Protein AF-A0A101WME3-F1 (afdb_monomer)

Solvent-accessible surface area (backbone atoms only — not comparable to full-atom values): 14631 Å² total; per-residue (Å²): 88,79,48,76,41,72,88,28,40,93,81,44,90,56,50,42,59,57,50,45,65,69,47,56,86,52,55,88,77,61,60,80,90,51,43,26,30,40,38,36,37,34,24,41,68,58,78,73,42,72,60,58,80,70,58,87,64,99,72,63,96,59,97,63,97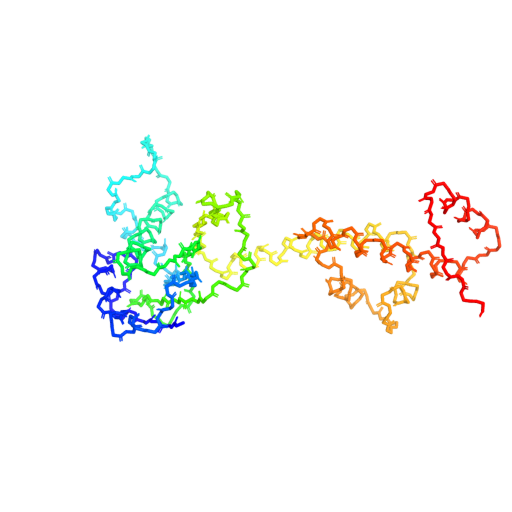,74,78,51,72,68,55,41,51,52,48,51,51,49,52,49,46,48,46,51,50,46,46,35,54,76,72,60,48,50,64,42,38,41,36,35,31,14,34,94,54,98,47,67,43,31,33,42,38,36,46,40,78,54,83,67,84,85,47,70,42,73,62,79,95,58,52,40,72,60,78,74,76,44,78,47,80,33,71,42,42,68,60,47,48,52,51,50,50,48,54,49,51,52,52,47,52,51,50,45,34,68,73,43,48,70,77,61,73,42,55,60,61,50,17,57,51,68,74,45,74,76,63,57,69,68,60,52,52,51,51,47,40,72,76,50,53,57,52,80,78,36,76,68,65,16,52,54,54,49,51,52,50,52,53,35,47,52,58,48,49,56,73,75,42,55,78,67,58,41,52,55,49,50,54,53,32,62,76,68,72,57,87,77,89,80,82,129

Structure (mmCIF, N/CA/C/O backbone):
data_AF-A0A101WME3-F1
#
_entry.id   AF-A0A101WME3-F1
#
loop_
_atom_site.group_PDB
_atom_site.id
_atom_site.type_symbol
_atom_site.label_atom_id
_atom_site.label_alt_id
_atom_site.label_comp_id
_atom_site.label_asym_id
_atom_site.label_entity_id
_atom_site.label_seq_id
_atom_site.pdbx_PDB_ins_code
_atom_site.Cartn_x
_atom_site.Cartn_y
_atom_site.Cartn_z
_atom_site.occupancy
_atom_site.B_iso_or_equiv
_atom_site.auth_seq_id
_atom_site.auth_comp_id
_atom_site.auth_asym_id
_atom_site.auth_atom_id
_atom_site.pdbx_PDB_model_num
ATOM 1 N N . MET A 1 1 ? -2.620 -11.772 10.448 1.00 93.38 1 MET A N 1
ATOM 2 C CA . MET A 1 1 ? -3.868 -12.134 11.152 1.00 93.38 1 MET A CA 1
ATOM 3 C C . MET A 1 1 ? -4.972 -11.214 10.687 1.00 93.38 1 MET A C 1
ATOM 5 O O . MET A 1 1 ? -4.674 -10.082 10.323 1.00 93.38 1 MET A O 1
ATOM 9 N N . GLU A 1 2 ? -6.203 -11.710 10.646 1.00 96.19 2 GLU A N 1
ATOM 10 C CA . GLU A 1 2 ? -7.365 -10.974 10.147 1.00 96.19 2 GLU A CA 1
ATOM 11 C C . GLU A 1 2 ? -8.499 -11.040 11.173 1.00 96.19 2 GLU A C 1
ATOM 13 O O . GLU A 1 2 ? -8.809 -12.115 11.682 1.00 96.19 2 GLU A O 1
ATOM 18 N N . TYR A 1 3 ? -9.111 -9.891 11.448 1.00 96.88 3 TYR A N 1
ATOM 19 C CA . TYR A 1 3 ? -10.210 -9.716 12.389 1.00 96.88 3 TYR A CA 1
ATOM 20 C C . TYR A 1 3 ? -11.345 -8.942 11.728 1.00 96.88 3 TYR A C 1
ATOM 22 O O . TYR A 1 3 ? -11.111 -7.988 10.984 1.00 96.88 3 TYR A O 1
ATOM 30 N N . ILE A 1 4 ? -12.579 -9.320 12.047 1.00 97.00 4 ILE A N 1
ATOM 31 C CA . ILE A 1 4 ? -13.788 -8.649 11.574 1.00 97.00 4 ILE A CA 1
ATOM 32 C C . ILE A 1 4 ? -14.566 -8.167 12.792 1.00 97.00 4 ILE A C 1
ATOM 34 O O . ILE A 1 4 ? -14.941 -8.972 13.641 1.00 97.00 4 ILE A O 1
ATOM 38 N N . LEU A 1 5 ? -14.817 -6.862 12.870 1.00 96.88 5 LEU A N 1
ATOM 39 C CA . LEU A 1 5 ? -15.693 -6.263 13.872 1.00 96.88 5 LEU A CA 1
ATOM 40 C C . LEU A 1 5 ? -17.093 -6.097 13.264 1.00 96.88 5 LEU A C 1
ATOM 42 O O . LEU A 1 5 ? -17.294 -5.162 12.484 1.00 96.88 5 LEU A O 1
ATOM 46 N N . PRO A 1 6 ? -18.059 -6.982 13.576 1.00 94.75 6 PRO A N 1
ATOM 47 C CA . PRO A 1 6 ? -19.428 -6.838 13.096 1.00 94.75 6 PRO A CA 1
ATOM 48 C C . PRO A 1 6 ? -20.154 -5.709 13.838 1.00 94.75 6 PRO A C 1
ATOM 50 O O . PRO A 1 6 ? -19.792 -5.361 14.968 1.00 94.75 6 PRO A O 1
ATOM 53 N N . ASN A 1 7 ? -21.214 -5.168 13.233 1.00 95.19 7 ASN A N 1
ATOM 54 C CA . ASN A 1 7 ? -22.037 -4.089 13.795 1.00 95.19 7 ASN A CA 1
ATOM 55 C C . ASN A 1 7 ? -21.187 -2.903 14.297 1.00 95.19 7 ASN A C 1
ATOM 57 O O . ASN A 1 7 ? -21.384 -2.398 15.407 1.00 95.19 7 ASN A O 1
ATOM 61 N N . THR A 1 8 ? -20.155 -2.547 13.535 1.00 96.94 8 THR A N 1
ATOM 62 C CA . THR A 1 8 ? -19.127 -1.573 13.905 1.00 96.94 8 THR A CA 1
ATOM 63 C C . THR A 1 8 ? -18.723 -0.794 12.663 1.00 96.94 8 THR A C 1
ATOM 65 O O . THR A 1 8 ? -18.373 -1.391 11.651 1.00 96.94 8 THR A O 1
ATOM 68 N N . ASP A 1 9 ? -18.740 0.533 12.739 1.00 96.62 9 ASP A N 1
ATOM 69 C CA . ASP A 1 9 ? -18.290 1.418 11.664 1.00 96.62 9 ASP A CA 1
ATOM 70 C C . ASP A 1 9 ? -17.272 2.449 12.187 1.00 96.62 9 ASP A C 1
ATOM 72 O O . ASP A 1 9 ? -16.897 2.450 13.362 1.00 96.62 9 ASP A O 1
ATOM 76 N N . ILE A 1 10 ? -16.790 3.343 11.317 1.00 96.38 10 ILE A N 1
ATOM 77 C CA . ILE A 1 10 ? -15.795 4.367 11.691 1.00 96.38 10 ILE A CA 1
ATOM 78 C C . ILE A 1 10 ? -16.330 5.430 12.660 1.00 96.38 10 ILE A C 1
ATOM 80 O O . ILE A 1 10 ? -15.558 6.258 13.139 1.00 96.38 10 ILE A O 1
ATOM 84 N N . PHE A 1 11 ? -17.630 5.456 12.934 1.00 97.00 11 PHE A N 1
ATOM 85 C CA . PHE A 1 11 ? -18.257 6.359 13.894 1.00 97.00 11 PHE A CA 1
ATOM 86 C C . PHE A 1 11 ? -18.557 5.660 15.222 1.00 97.00 11 PHE A C 1
ATOM 88 O O . PHE A 1 11 ? -19.151 6.268 16.109 1.00 97.00 11 PHE A O 1
ATOM 95 N N . ASP A 1 12 ? -18.144 4.405 15.385 1.00 96.19 12 ASP A N 1
ATOM 96 C CA . ASP A 1 12 ? -18.291 3.698 16.644 1.00 96.19 12 ASP A CA 1
ATOM 97 C C . ASP A 1 12 ? -17.288 4.227 17.683 1.00 96.19 12 ASP A C 1
ATOM 99 O O . ASP A 1 12 ? -16.063 4.106 17.556 1.00 96.19 12 ASP A O 1
ATOM 103 N N . GLU A 1 13 ? -17.812 4.829 18.749 1.00 94.19 13 GLU A N 1
ATOM 104 C CA . GLU A 1 13 ? -17.013 5.324 19.868 1.00 94.19 13 GLU A CA 1
ATOM 105 C C . GLU A 1 13 ? -16.405 4.193 20.711 1.00 94.19 13 GLU A C 1
ATOM 107 O O . GLU A 1 13 ? -15.455 4.433 21.455 1.00 94.19 13 GLU A O 1
ATOM 112 N N . GLN A 1 14 ? -16.887 2.959 20.583 1.00 96.00 14 GLN A N 1
ATOM 113 C CA . GLN A 1 14 ? -16.393 1.773 21.284 1.00 96.00 14 GLN A CA 1
ATOM 114 C C . GLN A 1 14 ? -15.510 0.878 20.405 1.00 96.00 14 GLN A C 1
ATOM 116 O O . GLN A 1 14 ? -15.099 -0.190 20.858 1.00 96.00 14 GLN A O 1
ATOM 121 N N . ILE A 1 15 ? -15.146 1.317 19.193 1.00 96.88 15 ILE A N 1
ATOM 122 C CA . ILE A 1 15 ? -14.354 0.520 18.241 1.00 96.88 15 ILE A CA 1
ATOM 123 C C . ILE A 1 15 ? -13.064 -0.060 18.852 1.00 96.88 15 ILE A C 1
ATOM 125 O O . ILE A 1 15 ? -12.727 -1.213 18.604 1.00 96.88 15 ILE A O 1
ATOM 129 N N . ALA A 1 16 ? -12.374 0.703 19.706 1.00 96.69 16 ALA A N 1
ATOM 130 C CA . ALA A 1 16 ? -11.156 0.254 20.381 1.00 96.69 16 ALA A CA 1
ATOM 131 C C . ALA A 1 16 ? -11.423 -0.855 21.411 1.00 96.69 16 ALA A C 1
ATOM 133 O O . ALA A 1 16 ? -10.647 -1.798 21.509 1.00 96.69 16 ALA A O 1
ATOM 134 N N . ILE A 1 17 ? -12.538 -0.773 22.144 1.00 97.25 17 ILE A N 1
ATOM 135 C CA . ILE A 1 17 ? -12.933 -1.793 23.127 1.00 97.25 17 ILE A CA 1
ATOM 136 C C . ILE A 1 17 ? -13.241 -3.099 22.395 1.00 97.25 17 ILE A C 1
ATOM 138 O O . ILE A 1 17 ? -12.673 -4.134 22.727 1.00 97.25 17 ILE A O 1
ATOM 142 N N . LYS A 1 18 ? -14.058 -3.027 21.337 1.00 97.69 18 LYS A N 1
ATOM 143 C CA . LYS A 1 18 ? -14.402 -4.184 20.500 1.00 97.69 18 LYS A CA 1
ATOM 144 C C . LYS A 1 18 ? -13.167 -4.815 19.857 1.00 97.69 18 LYS A C 1
ATOM 146 O O . LYS A 1 18 ? -13.046 -6.035 19.800 1.00 97.69 18 LYS A O 1
ATOM 151 N N . PHE A 1 19 ? -12.231 -3.986 19.392 1.00 97.75 19 PHE A N 1
ATOM 152 C CA . PHE A 1 19 ? -10.971 -4.479 18.850 1.00 97.75 19 PHE A CA 1
ATOM 153 C C . PHE A 1 19 ? -10.110 -5.172 19.913 1.00 97.75 19 PHE A C 1
ATOM 155 O O . PHE A 1 19 ? -9.574 -6.247 19.662 1.00 97.75 19 PHE A O 1
ATOM 162 N N . ASN A 1 20 ? -10.022 -4.608 21.116 1.00 96.81 20 ASN A N 1
ATOM 163 C CA . ASN A 1 20 ? -9.302 -5.239 22.215 1.00 96.81 20 ASN A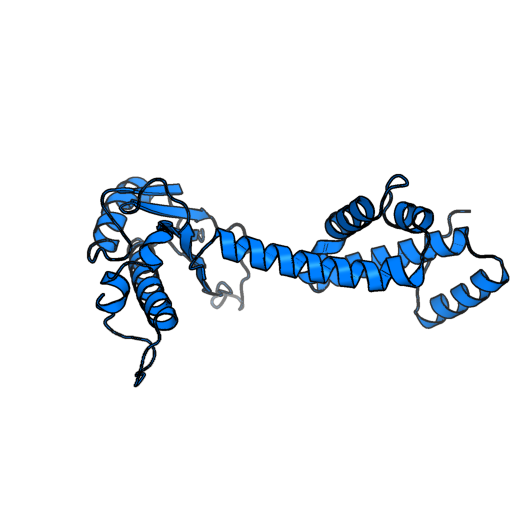 CA 1
ATOM 164 C C . ASN A 1 20 ? -9.912 -6.604 22.582 1.00 96.81 20 ASN A C 1
ATOM 166 O O . ASN A 1 20 ? -9.200 -7.585 22.768 1.00 96.81 20 ASN A O 1
ATOM 170 N N . GLU A 1 21 ? -11.240 -6.696 22.632 1.00 96.31 21 GLU A N 1
ATOM 171 C CA . GLU A 1 21 ? -11.946 -7.947 22.926 1.00 96.31 21 GLU A CA 1
ATOM 172 C C . GLU A 1 21 ? -11.657 -9.048 21.899 1.00 96.31 21 GLU A C 1
ATOM 174 O O . GLU A 1 21 ? -11.468 -10.199 22.294 1.00 96.31 21 GLU A O 1
ATOM 179 N N . ILE A 1 22 ? -11.587 -8.711 20.604 1.00 95.44 22 ILE A N 1
ATOM 180 C CA . ILE A 1 22 ? -11.380 -9.710 19.546 1.00 95.44 22 ILE A CA 1
ATOM 181 C C . ILE A 1 22 ? -9.920 -10.151 19.398 1.00 95.44 22 ILE A C 1
ATOM 183 O O . ILE A 1 22 ? -9.681 -11.285 18.996 1.00 95.44 22 ILE A O 1
ATOM 187 N N . ILE A 1 23 ? -8.948 -9.288 19.717 1.00 94.94 23 ILE A N 1
ATOM 188 C CA . ILE A 1 23 ? -7.520 -9.631 19.606 1.00 94.94 23 ILE A CA 1
ATOM 189 C C . ILE A 1 23 ? -7.005 -10.397 20.832 1.00 94.94 23 ILE A C 1
ATOM 191 O O . ILE A 1 23 ? -6.092 -11.209 20.705 1.00 94.94 23 ILE A O 1
ATOM 195 N N . ASN A 1 24 ? -7.612 -10.187 22.008 1.00 93.56 24 ASN A N 1
ATOM 196 C CA . ASN A 1 24 ? -7.189 -10.789 23.278 1.00 93.56 24 ASN A CA 1
ATOM 197 C C . ASN A 1 24 ? -6.936 -12.311 23.227 1.00 93.56 24 ASN A C 1
ATOM 199 O O . ASN A 1 24 ? -5.920 -12.750 23.771 1.00 93.56 24 ASN A O 1
ATOM 203 N N . PRO A 1 25 ? -7.794 -13.135 22.594 1.00 93.88 25 PRO A N 1
ATOM 204 C CA . PRO A 1 25 ? -7.570 -14.580 22.514 1.00 93.88 25 PRO A CA 1
ATOM 205 C C . PRO A 1 25 ? -6.294 -14.979 21.761 1.00 93.88 25 PRO A C 1
ATOM 207 O O . PRO A 1 25 ? -5.738 -16.040 22.032 1.00 93.88 25 PRO A O 1
ATOM 210 N N . ASP A 1 26 ? -5.818 -14.132 20.848 1.00 93.25 26 ASP A N 1
ATOM 211 C CA . ASP A 1 26 ? -4.667 -14.413 19.990 1.00 93.25 26 ASP A CA 1
ATOM 212 C C . ASP A 1 26 ? -3.373 -13.780 20.511 1.00 93.25 26 ASP A C 1
ATOM 214 O O . ASP A 1 26 ? -2.342 -13.843 19.845 1.00 93.25 26 ASP A O 1
ATOM 218 N N . MET A 1 27 ? -3.378 -13.168 21.695 1.00 89.88 27 MET A N 1
ATOM 219 C CA . MET A 1 27 ? -2.234 -12.397 22.192 1.00 89.88 27 MET A CA 1
ATOM 220 C C . MET A 1 27 ? -0.930 -13.198 22.276 1.00 89.88 27 MET A C 1
ATOM 222 O O . MET A 1 27 ? 0.137 -12.671 21.960 1.00 89.88 27 MET A O 1
ATOM 226 N N . ASP A 1 28 ? -1.014 -14.483 22.615 1.00 91.06 28 ASP A N 1
AT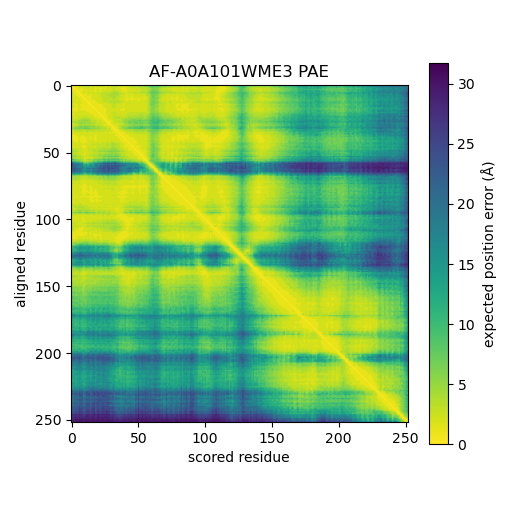OM 227 C CA . ASP A 1 28 ? 0.149 -15.373 22.714 1.00 91.06 28 ASP A CA 1
ATOM 228 C C . ASP A 1 28 ? 0.760 -15.739 21.350 1.00 91.06 28 ASP A C 1
ATOM 230 O O . ASP A 1 28 ? 1.857 -16.293 21.283 1.00 91.06 28 ASP A O 1
ATOM 234 N N . SER A 1 29 ? 0.068 -15.434 20.249 1.00 91.69 29 SER A N 1
ATOM 235 C CA . SER A 1 29 ? 0.556 -15.686 18.890 1.00 91.69 29 SER A CA 1
ATOM 236 C C . SER A 1 29 ? 1.502 -14.599 18.365 1.00 91.69 29 SER A C 1
ATOM 238 O O . SER A 1 29 ? 2.198 -14.818 17.368 1.00 91.69 29 SER A O 1
ATOM 240 N N . TYR A 1 30 ? 1.540 -13.437 19.025 1.00 92.00 30 TYR A N 1
ATOM 241 C CA . TYR A 1 30 ? 2.393 -12.320 18.639 1.00 92.00 30 TYR A CA 1
ATOM 242 C C . TYR A 1 30 ? 3.780 -12.448 19.273 1.00 92.00 30 TYR A C 1
ATOM 244 O O . TYR A 1 30 ? 3.941 -12.588 20.486 1.00 92.00 30 TYR A O 1
ATOM 252 N N . ASP A 1 31 ? 4.808 -12.357 18.437 1.00 89.25 31 ASP A N 1
ATOM 253 C CA . ASP A 1 31 ? 6.201 -12.378 18.854 1.00 89.25 31 ASP A CA 1
ATOM 254 C C . ASP A 1 31 ? 6.651 -10.957 19.213 1.00 89.25 31 ASP A C 1
ATOM 256 O O . ASP A 1 31 ? 6.609 -10.037 18.394 1.00 89.25 31 ASP A O 1
ATOM 260 N N . LYS A 1 32 ? 7.130 -10.787 20.446 1.00 85.69 32 LYS A N 1
ATOM 261 C CA . LYS A 1 32 ? 7.576 -9.496 20.987 1.00 85.69 32 LYS A CA 1
ATOM 262 C C . LYS A 1 32 ? 8.842 -8.960 20.317 1.00 85.69 32 LYS A C 1
ATOM 264 O O . LYS A 1 32 ? 9.161 -7.781 20.470 1.00 85.69 32 LYS A O 1
ATOM 269 N N . GLU A 1 33 ? 9.597 -9.800 19.612 1.00 84.75 33 GLU A N 1
ATOM 270 C CA . GLU A 1 33 ? 10.793 -9.369 18.883 1.00 84.75 33 GLU A CA 1
ATOM 271 C C . GLU A 1 33 ? 10.462 -8.815 17.490 1.00 84.75 33 GLU A C 1
ATOM 273 O O . GLU A 1 33 ? 11.260 -8.052 16.917 1.00 84.75 33 GLU A O 1
ATOM 278 N N . LYS A 1 34 ? 9.270 -9.146 16.979 1.00 88.69 34 LYS A N 1
ATOM 279 C CA . LYS A 1 34 ? 8.773 -8.762 15.659 1.00 88.69 34 LYS A CA 1
ATOM 280 C C . LYS A 1 34 ? 8.058 -7.415 15.681 1.00 88.69 34 LYS A C 1
ATOM 282 O O . LYS A 1 34 ? 7.679 -6.890 16.723 1.00 88.69 34 LYS A O 1
ATOM 287 N N . ILE A 1 35 ? 7.931 -6.839 14.491 1.00 90.25 35 ILE A N 1
ATOM 288 C CA . ILE A 1 35 ? 7.211 -5.591 14.242 1.00 90.25 35 ILE A CA 1
ATOM 289 C C . ILE A 1 35 ? 6.062 -5.923 13.306 1.00 90.25 35 ILE A C 1
ATOM 291 O O . ILE A 1 35 ? 6.208 -6.772 12.428 1.00 90.25 35 ILE A O 1
ATOM 295 N N . TYR A 1 36 ? 4.935 -5.252 13.497 1.00 93.25 36 TYR A N 1
ATOM 296 C CA . TYR A 1 36 ? 3.716 -5.511 12.755 1.00 93.25 36 TYR A CA 1
ATOM 297 C C . TYR A 1 36 ? 3.210 -4.274 12.005 1.00 93.25 36 TYR A C 1
ATOM 299 O O . TYR A 1 36 ? 3.423 -3.122 12.393 1.00 93.25 36 TYR A O 1
ATOM 307 N N . GLU A 1 37 ? 2.484 -4.518 10.928 1.00 95.12 37 GLU A N 1
ATOM 308 C CA . GLU A 1 37 ? 1.734 -3.530 10.169 1.00 95.12 37 GLU A CA 1
ATOM 309 C C . GLU A 1 37 ? 0.247 -3.691 10.471 1.00 95.12 37 GLU A C 1
ATOM 311 O O . GLU A 1 37 ? -0.305 -4.781 10.323 1.00 95.12 37 GLU A O 1
ATOM 316 N N . LEU A 1 38 ? -0.396 -2.598 10.881 1.00 97.44 38 LEU A N 1
ATOM 317 C CA . LEU A 1 38 ? -1.834 -2.528 11.112 1.00 97.44 38 LEU A CA 1
ATOM 318 C C . LEU A 1 38 ? -2.516 -1.936 9.880 1.00 97.44 38 LEU A C 1
ATOM 320 O O . LEU A 1 38 ? -2.229 -0.800 9.501 1.00 97.44 38 LEU A O 1
ATOM 324 N N . THR A 1 39 ? -3.470 -2.658 9.305 1.00 98.00 39 THR A N 1
ATOM 325 C CA . THR A 1 39 ? -4.360 -2.147 8.259 1.00 98.00 39 THR A CA 1
ATOM 326 C C . THR A 1 39 ? -5.805 -2.254 8.717 1.00 98.00 39 THR A C 1
ATOM 328 O O . THR A 1 39 ? -6.287 -3.330 9.046 1.00 98.00 39 THR A O 1
ATOM 331 N N . VAL A 1 40 ? -6.507 -1.129 8.722 1.00 98.38 40 VAL A N 1
ATOM 332 C CA . VAL A 1 40 ? -7.918 -1.017 9.086 1.00 98.38 40 VAL A CA 1
ATOM 333 C C . VAL A 1 40 ? -8.692 -0.651 7.829 1.00 98.38 40 VAL A C 1
ATOM 335 O O . VAL A 1 40 ? -8.421 0.379 7.216 1.00 98.38 40 VAL A O 1
ATOM 338 N N . SER A 1 41 ? -9.656 -1.473 7.439 1.00 98.38 41 SER A N 1
ATOM 339 C CA . SER A 1 41 ? -10.518 -1.222 6.288 1.00 98.38 41 SER A CA 1
ATOM 340 C C . SER A 1 41 ? -11.951 -0.972 6.742 1.00 98.38 41 SER A C 1
ATOM 342 O O . SER A 1 41 ? -12.471 -1.687 7.597 1.00 98.38 41 SER A O 1
ATOM 344 N N . PHE A 1 42 ? -12.583 0.039 6.155 1.00 98.31 42 PHE A N 1
ATOM 345 C CA . PHE A 1 42 ? -13.980 0.397 6.390 1.00 98.31 42 PHE A CA 1
ATOM 346 C C . PHE A 1 42 ? -14.721 0.548 5.066 1.00 98.31 42 PHE A C 1
ATOM 348 O O . PHE A 1 42 ? -14.096 0.750 4.027 1.00 98.31 42 PHE A O 1
ATOM 355 N N . HIS A 1 43 ? -16.050 0.499 5.087 1.00 97.94 43 HIS A N 1
ATOM 356 C CA . HIS A 1 43 ? -16.825 0.657 3.862 1.00 97.94 43 HIS A CA 1
ATOM 357 C C . HIS A 1 43 ? -16.754 2.093 3.312 1.00 97.94 43 HIS A C 1
ATOM 359 O O . HIS A 1 43 ? -17.142 3.055 3.978 1.00 97.94 43 HIS A O 1
ATOM 365 N N . VAL A 1 44 ? -16.323 2.258 2.059 1.00 96.94 44 VAL A N 1
ATOM 366 C CA . VAL A 1 44 ? -16.056 3.570 1.435 1.00 96.94 44 VAL A CA 1
ATOM 367 C C . VAL A 1 44 ? -17.257 4.533 1.429 1.00 96.94 44 VAL A C 1
ATOM 369 O O . VAL A 1 44 ? -17.084 5.751 1.490 1.00 96.94 44 VAL A O 1
ATOM 372 N N . ASN A 1 45 ? -18.489 4.016 1.400 1.00 96.56 45 ASN A N 1
ATOM 373 C CA . ASN A 1 45 ? -19.703 4.843 1.463 1.00 96.56 45 ASN A CA 1
ATOM 374 C C . ASN A 1 45 ? -19.815 5.683 2.741 1.00 96.56 45 ASN A C 1
ATOM 376 O O . ASN A 1 45 ? -20.413 6.758 2.689 1.00 96.56 45 ASN A O 1
ATOM 380 N N . LEU A 1 46 ? -19.192 5.264 3.848 1.00 96.44 46 LEU A N 1
ATOM 381 C CA . LEU A 1 46 ? -19.212 6.008 5.112 1.00 96.44 46 LEU A CA 1
ATOM 382 C C . LEU A 1 46 ? -18.583 7.405 4.977 1.00 96.44 46 LEU A C 1
ATOM 384 O O . LEU A 1 46 ? -18.905 8.311 5.742 1.00 96.44 46 LEU A O 1
ATOM 388 N N . LEU A 1 47 ? -17.761 7.639 3.946 1.00 95.56 47 LEU A N 1
ATOM 389 C CA . LEU A 1 47 ? -17.253 8.973 3.611 1.00 95.56 47 LEU A CA 1
ATOM 390 C C . LEU A 1 47 ? -18.349 9.973 3.221 1.00 95.56 47 LEU A C 1
ATOM 392 O O . LEU A 1 47 ? -18.128 11.185 3.277 1.00 95.56 47 LEU A O 1
ATOM 396 N N . LYS A 1 48 ? -19.522 9.491 2.797 1.00 94.00 48 LYS A N 1
ATOM 397 C CA . LYS A 1 48 ? -20.693 10.299 2.420 1.00 94.00 48 LYS A CA 1
ATOM 398 C C . LYS A 1 48 ? -21.704 10.438 3.558 1.00 94.00 48 LYS A C 1
ATOM 400 O O . LYS A 1 48 ? -22.635 11.228 3.430 1.00 94.00 48 LYS A O 1
ATOM 405 N N . ASP A 1 49 ? -21.506 9.724 4.663 1.00 95.75 49 ASP A N 1
ATOM 406 C CA . ASP A 1 49 ? -22.391 9.770 5.823 1.00 95.75 49 ASP A CA 1
ATOM 407 C C . ASP A 1 49 ? -22.423 11.190 6.428 1.00 95.75 49 ASP A C 1
ATOM 409 O O . ASP A 1 49 ? -21.431 11.933 6.404 1.00 95.75 49 ASP A O 1
ATOM 413 N N . LEU A 1 50 ? -23.587 11.588 6.943 1.00 93.38 50 LEU A N 1
ATOM 414 C CA . LEU A 1 50 ? -23.793 12.867 7.625 1.00 93.38 50 LEU A CA 1
ATOM 415 C C . LEU A 1 50 ? -23.076 12.907 8.979 1.00 93.38 50 LEU A C 1
ATOM 417 O O . LEU A 1 50 ? -22.608 13.972 9.385 1.00 93.38 50 LEU A O 1
ATOM 421 N N . ARG A 1 51 ? -22.927 11.751 9.640 1.00 94.50 51 ARG A N 1
ATOM 422 C CA . ARG A 1 51 ? -22.201 11.600 10.909 1.00 94.50 51 ARG A CA 1
ATOM 423 C C . ARG A 1 51 ? -20.754 12.063 10.801 1.00 94.50 51 ARG A C 1
ATOM 425 O O . ARG A 1 51 ? -20.210 12.534 11.792 1.00 94.50 51 ARG A O 1
ATOM 432 N N . MET A 1 52 ? -20.160 12.034 9.605 1.00 93.81 52 MET A N 1
ATOM 433 C CA . MET A 1 52 ? -18.818 12.564 9.350 1.00 93.81 52 MET A CA 1
ATOM 434 C C . MET A 1 52 ? -18.665 14.019 9.802 1.00 93.81 52 MET A C 1
ATOM 436 O O . MET A 1 52 ? -17.653 14.375 10.399 1.00 93.81 52 MET A O 1
ATOM 440 N N . GLU A 1 53 ? -19.683 14.851 9.585 1.00 88.38 53 GLU A N 1
ATOM 441 C CA . GLU A 1 53 ? -19.636 16.272 9.945 1.00 88.38 53 GLU A CA 1
ATOM 442 C C . GLU A 1 53 ? -19.752 16.486 11.458 1.00 88.38 53 GLU A C 1
ATOM 444 O O . GLU A 1 53 ? -19.140 17.397 12.020 1.00 88.38 53 GLU A O 1
ATOM 449 N N . THR A 1 54 ? -20.510 15.624 12.136 1.00 89.62 54 THR A N 1
ATOM 450 C CA . THR A 1 54 ? -20.862 15.784 13.551 1.00 89.62 54 THR A CA 1
ATOM 451 C C . THR A 1 54 ? -20.009 14.949 14.499 1.00 89.62 54 THR A C 1
ATOM 453 O O . THR A 1 54 ? -20.036 15.206 15.699 1.00 89.62 54 THR A O 1
ATOM 456 N N . PHE A 1 55 ? -19.254 13.966 13.998 1.00 91.69 55 PHE A N 1
ATOM 457 C CA . PHE A 1 55 ? -18.497 13.041 14.837 1.00 91.69 55 PHE A CA 1
ATOM 458 C C . PHE A 1 55 ? -17.469 13.792 15.705 1.00 91.69 55 PHE A C 1
ATOM 460 O O . PHE A 1 55 ? -16.701 14.616 15.176 1.00 91.69 55 PHE A O 1
ATOM 467 N N . PRO A 1 56 ? -17.441 13.551 17.028 1.00 86.25 56 PRO A N 1
ATOM 468 C CA . PRO A 1 56 ? -16.562 14.273 17.935 1.00 86.25 56 PRO A CA 1
ATOM 469 C C . PRO A 1 56 ? -15.106 13.827 17.758 1.00 86.25 56 PRO A C 1
ATOM 471 O O . PRO A 1 56 ? -14.770 12.657 17.904 1.00 86.25 56 PRO A O 1
ATOM 474 N N . VAL A 1 57 ? -14.216 14.784 17.479 1.00 85.81 57 VAL A N 1
ATOM 475 C CA . VAL A 1 57 ? -12.760 14.566 17.465 1.00 85.81 57 VAL A CA 1
ATOM 476 C C . VAL A 1 57 ? -12.158 15.445 18.572 1.00 85.81 57 VAL A C 1
ATOM 478 O O . VAL A 1 57 ? -12.223 16.668 18.438 1.00 85.81 57 VAL A O 1
ATOM 481 N N . PRO A 1 58 ? -11.623 14.866 19.669 1.00 77.56 58 PRO A N 1
ATOM 482 C CA . PRO A 1 58 ? -11.227 15.606 20.877 1.00 77.56 58 PRO A CA 1
ATOM 483 C C . PRO A 1 58 ? -10.148 16.671 20.653 1.00 77.56 58 PRO A C 1
ATOM 485 O O . PRO A 1 58 ? -10.151 17.707 21.311 1.00 77.56 58 PRO A O 1
ATOM 488 N N . GLU A 1 59 ? -9.243 16.438 19.704 1.00 68.06 59 GLU A N 1
ATOM 489 C CA . GLU A 1 59 ? -8.157 17.355 19.361 1.00 68.06 59 GLU A CA 1
ATOM 490 C C . GLU A 1 59 ? -7.955 17.359 17.841 1.00 68.06 59 GLU A C 1
ATOM 492 O O . GLU A 1 59 ? -7.144 16.583 17.325 1.00 68.06 59 GLU A O 1
ATOM 497 N N . PRO A 1 60 ? -8.679 18.194 17.072 1.00 61.09 60 PRO A N 1
ATOM 498 C CA . PRO A 1 60 ? -8.299 18.402 15.686 1.00 61.09 60 PRO A CA 1
ATOM 499 C C . PRO A 1 60 ? -6.876 18.992 15.676 1.00 61.09 60 PRO A C 1
ATOM 501 O O . PRO A 1 60 ? -6.603 19.935 16.428 1.00 61.09 60 PRO A O 1
ATOM 504 N N . PRO A 1 61 ? -5.955 18.478 14.839 1.00 57.78 61 PRO A N 1
ATOM 505 C CA . PRO A 1 61 ? -4.529 18.820 14.892 1.00 57.78 61 PRO A CA 1
ATOM 506 C C . PRO A 1 61 ? -4.237 20.314 14.668 1.00 57.78 61 PRO A C 1
ATOM 508 O O . PRO A 1 61 ? -3.130 20.781 14.930 1.00 57.78 61 PRO A O 1
ATOM 511 N N . TYR A 1 62 ? -5.226 21.087 14.211 1.00 57.62 62 TYR A N 1
ATOM 512 C CA . TYR A 1 62 ? -5.123 22.524 14.004 1.00 57.62 62 TYR A CA 1
ATOM 513 C C . TYR A 1 62 ? -6.417 23.227 14.433 1.00 57.62 62 TYR A C 1
ATOM 515 O O . TYR A 1 62 ? -7.507 22.859 14.000 1.00 57.62 62 TYR A O 1
ATOM 523 N N . LYS A 1 63 ? -6.304 24.311 15.217 1.00 57.91 63 LYS A N 1
ATOM 524 C CA . LYS A 1 63 ? -7.416 25.247 15.468 1.00 57.91 63 LYS A CA 1
ATOM 525 C C . LYS A 1 63 ? -7.760 25.985 14.167 1.00 57.91 63 LYS A C 1
ATOM 527 O O . LYS A 1 63 ? -7.229 27.062 13.901 1.00 57.91 63 LYS A O 1
ATOM 532 N N . ARG A 1 64 ? -8.608 25.396 13.323 1.00 65.62 64 ARG A N 1
ATOM 533 C CA . ARG A 1 64 ? -9.029 25.979 12.038 1.00 65.62 64 ARG A CA 1
ATOM 534 C C . ARG A 1 64 ? -10.350 26.730 12.201 1.00 65.62 64 ARG A C 1
ATOM 536 O O . ARG A 1 64 ? -11.276 26.244 12.837 1.00 65.62 64 ARG A O 1
ATOM 543 N N . LYS A 1 65 ? -10.438 27.931 11.613 1.00 63.25 65 LYS A N 1
ATOM 544 C CA . LYS A 1 65 ? -11.650 28.778 11.640 1.00 63.25 65 LYS A CA 1
ATOM 545 C C . LYS A 1 65 ? -12.800 28.211 10.793 1.00 63.25 65 LYS A C 1
ATOM 547 O O . LYS A 1 65 ? -13.949 28.567 11.028 1.00 63.25 65 LYS A O 1
ATOM 552 N N . LYS A 1 66 ? -12.489 27.370 9.802 1.00 72.88 66 LYS A N 1
ATOM 553 C CA . LYS A 1 66 ? -13.435 26.656 8.938 1.00 72.88 66 LYS A CA 1
ATOM 554 C C . LYS A 1 66 ? -12.749 25.368 8.482 1.00 72.88 66 LYS A C 1
ATOM 556 O O . LYS A 1 66 ? -11.656 25.459 7.934 1.00 72.88 66 LYS A O 1
ATOM 561 N N . VAL A 1 67 ? -13.344 24.216 8.772 1.00 75.94 67 VAL A N 1
ATOM 562 C CA . VAL A 1 67 ? -12.815 22.894 8.401 1.00 75.94 67 VAL A CA 1
ATOM 563 C C . VAL A 1 67 ? -13.554 22.442 7.143 1.00 75.94 67 VAL A C 1
ATOM 565 O O . VAL A 1 67 ? -14.781 22.545 7.102 1.00 75.94 67 VAL A O 1
ATOM 568 N N . SER A 1 68 ? -12.834 22.033 6.096 1.00 87.06 68 SER A N 1
ATOM 569 C CA . SER A 1 68 ? -13.466 21.442 4.906 1.00 87.06 68 SER A CA 1
ATOM 570 C C . SER A 1 68 ? -13.937 20.013 5.198 1.00 87.06 68 SER A C 1
ATOM 572 O O . SER A 1 68 ? -13.473 19.381 6.148 1.00 87.06 68 SER A O 1
ATOM 574 N N . ARG A 1 69 ? -14.839 19.467 4.375 1.00 88.25 69 ARG A N 1
ATOM 575 C CA . ARG A 1 69 ? -15.292 18.077 4.536 1.00 88.25 69 ARG A CA 1
ATOM 576 C C . ARG A 1 69 ? -14.127 17.090 4.419 1.00 88.25 69 ARG A C 1
ATOM 578 O O . ARG A 1 69 ? -14.045 16.151 5.200 1.00 88.25 69 ARG A O 1
ATOM 585 N N . GLU A 1 70 ? -13.206 17.320 3.488 1.00 88.69 70 GLU A N 1
ATOM 586 C CA . GLU A 1 70 ? -12.008 16.490 3.305 1.00 88.69 70 GLU A CA 1
ATOM 587 C C . GLU A 1 70 ? -11.116 16.514 4.551 1.00 88.69 70 GLU A C 1
ATOM 589 O O . GLU A 1 70 ? -10.624 15.484 5.007 1.00 88.69 70 GLU A O 1
ATOM 594 N N . GLU A 1 71 ? -10.942 17.689 5.158 1.00 87.88 71 GLU A N 1
ATOM 595 C CA . GLU A 1 71 ? -10.200 17.812 6.410 1.00 87.88 71 GLU A CA 1
ATOM 596 C C . GLU A 1 71 ? -10.897 17.057 7.548 1.00 87.88 71 GLU A C 1
ATOM 598 O O . GLU A 1 71 ? -10.230 16.361 8.313 1.00 87.88 71 GLU A O 1
ATOM 603 N N . LYS A 1 72 ? -12.231 17.134 7.616 1.00 89.69 72 LYS A N 1
ATOM 604 C CA . LYS A 1 72 ? -13.032 16.422 8.612 1.00 89.69 72 LYS A CA 1
ATOM 605 C C . LYS A 1 72 ? -12.925 14.905 8.456 1.00 89.69 72 LYS A C 1
ATOM 607 O O . LYS A 1 72 ? -12.701 14.222 9.452 1.00 89.69 72 LYS A O 1
ATOM 612 N N . ILE A 1 73 ? -13.001 14.394 7.224 1.00 93.69 73 ILE A N 1
ATOM 613 C CA . ILE A 1 73 ? -12.746 12.982 6.902 1.00 93.69 73 ILE A CA 1
ATOM 614 C C . ILE A 1 73 ? -11.369 12.574 7.423 1.00 93.69 73 ILE A C 1
ATOM 616 O O . ILE A 1 73 ? -11.247 11.612 8.180 1.00 93.69 73 ILE A O 1
ATOM 620 N N . GLY A 1 74 ? -10.334 13.341 7.074 1.00 92.62 74 GLY A N 1
ATOM 621 C CA . GLY A 1 74 ? -8.977 13.075 7.533 1.00 92.62 74 GLY A CA 1
ATOM 622 C C . GLY A 1 74 ? -8.858 13.049 9.060 1.00 92.62 74 GLY A C 1
ATOM 623 O O . GLY A 1 74 ? -8.151 12.201 9.595 1.00 92.62 74 GLY A O 1
ATOM 624 N N . ASP A 1 75 ? -9.542 13.944 9.769 1.00 91.88 75 ASP A N 1
ATOM 625 C CA . ASP A 1 75 ? -9.499 14.017 11.233 1.00 91.88 75 ASP A CA 1
ATOM 626 C C . ASP A 1 75 ? -10.216 12.838 11.905 1.00 91.88 75 ASP A C 1
ATOM 628 O O . ASP A 1 75 ? -9.658 12.246 12.830 1.00 91.88 75 ASP A O 1
ATOM 632 N N . VAL A 1 76 ? -11.397 12.443 11.414 1.00 94.44 76 VAL A N 1
ATOM 633 C CA . VAL A 1 76 ? -12.128 11.263 11.917 1.00 94.44 76 VAL A CA 1
ATOM 634 C C . VAL A 1 76 ? -11.303 9.995 11.701 1.00 94.44 76 VAL A C 1
ATOM 636 O O . VAL A 1 76 ? -11.085 9.228 12.638 1.00 94.44 76 VAL A O 1
ATOM 639 N N . LEU A 1 77 ? -10.775 9.802 10.489 1.00 96.50 77 LEU A N 1
ATOM 640 C CA . LEU A 1 77 ? -9.982 8.621 10.157 1.00 96.50 77 LEU A CA 1
ATOM 641 C C . LEU A 1 77 ? -8.665 8.569 10.948 1.00 96.50 77 LEU A C 1
ATOM 643 O O . LEU A 1 77 ? -8.304 7.506 11.450 1.00 96.50 77 LEU A O 1
ATOM 647 N N . ARG A 1 78 ? -7.969 9.705 11.132 1.00 94.69 78 ARG A N 1
ATOM 648 C CA . ARG A 1 78 ? -6.782 9.780 12.012 1.00 94.69 78 ARG A CA 1
ATOM 649 C C . ARG A 1 78 ? -7.114 9.394 13.437 1.00 94.69 78 ARG A C 1
ATOM 651 O O . ARG A 1 78 ? -6.353 8.654 14.054 1.00 94.69 78 ARG A O 1
ATOM 658 N N . PHE A 1 79 ? -8.210 9.931 13.960 1.00 94.81 79 PHE A N 1
ATOM 659 C CA . PHE A 1 79 ? -8.617 9.682 15.331 1.00 94.81 79 PHE A CA 1
ATOM 660 C C . PHE A 1 79 ? -8.911 8.199 15.557 1.00 94.81 79 PHE A C 1
ATOM 662 O O . PHE A 1 79 ? -8.363 7.612 16.488 1.00 94.81 79 PHE A O 1
ATOM 669 N N . GLN A 1 80 ? -9.682 7.568 14.671 1.00 96.44 80 GLN A N 1
ATOM 670 C CA . GLN A 1 80 ? -9.986 6.144 14.803 1.00 96.44 80 GLN A CA 1
ATOM 671 C C . GLN A 1 80 ? -8.759 5.256 14.598 1.00 96.44 80 GLN A C 1
ATOM 673 O O . GLN A 1 80 ? -8.541 4.328 15.376 1.00 96.44 80 GLN A O 1
ATOM 678 N N . LEU A 1 81 ? -7.901 5.573 13.621 1.00 97.00 81 LEU A N 1
ATOM 679 C CA . LEU A 1 81 ? -6.649 4.842 13.423 1.00 97.00 81 LEU A CA 1
ATOM 680 C C . LEU A 1 81 ? -5.736 4.937 14.650 1.00 97.00 81 LEU A C 1
ATOM 682 O O . LEU A 1 81 ? -5.114 3.946 15.027 1.00 97.00 81 LEU A O 1
ATOM 686 N N . LYS A 1 82 ? -5.665 6.113 15.287 1.00 95.12 82 LYS A N 1
ATOM 687 C CA . LYS A 1 82 ? -4.907 6.301 16.527 1.00 95.12 82 LYS A CA 1
ATOM 688 C C . LYS A 1 82 ? -5.442 5.386 17.627 1.00 95.12 82 LYS A C 1
ATOM 690 O O . LYS A 1 82 ? -4.655 4.640 18.191 1.00 95.12 82 LYS A O 1
ATOM 695 N N . ARG A 1 83 ? -6.756 5.385 17.869 1.00 95.56 83 ARG A N 1
ATOM 696 C CA . ARG A 1 83 ? -7.385 4.555 18.910 1.00 95.56 83 ARG A CA 1
ATOM 697 C C . ARG A 1 83 ? -7.175 3.061 18.690 1.00 95.56 83 ARG A C 1
ATOM 699 O O . ARG A 1 83 ? -6.829 2.346 19.618 1.00 95.56 83 ARG A O 1
ATOM 706 N N . LEU A 1 84 ? -7.349 2.588 17.458 1.00 97.31 84 LEU A N 1
ATOM 707 C CA . LEU A 1 84 ? -7.071 1.192 17.105 1.00 97.31 84 LEU A CA 1
ATOM 708 C C . LEU A 1 84 ? -5.581 0.861 17.244 1.00 97.31 84 LEU A C 1
ATOM 710 O O . LEU A 1 84 ? -5.213 -0.215 17.699 1.00 97.31 84 LEU A O 1
ATOM 714 N N . GLY A 1 85 ? -4.714 1.806 16.888 1.00 95.94 85 GLY A N 1
ATOM 715 C CA . GLY A 1 85 ? -3.279 1.682 17.076 1.00 95.94 85 GLY A CA 1
ATOM 716 C C . GLY A 1 85 ? -2.854 1.623 18.543 1.00 95.94 85 GLY A C 1
ATOM 717 O O . GLY A 1 85 ? -1.877 0.939 18.829 1.00 95.94 85 GLY A O 1
ATOM 718 N N . GLU A 1 86 ? -3.544 2.335 19.435 1.00 95.38 86 GLU A N 1
ATOM 719 C CA . GLU A 1 86 ? -3.295 2.327 20.882 1.00 95.38 86 GLU A CA 1
ATOM 720 C C . GLU A 1 86 ? -3.624 0.963 21.493 1.00 95.38 86 GLU A C 1
ATOM 722 O O . GLU A 1 86 ? -2.865 0.500 22.332 1.00 95.38 86 GLU A O 1
ATOM 727 N N . VAL A 1 87 ? -4.649 0.259 20.995 1.00 96.62 87 VAL A N 1
ATOM 728 C CA . VAL A 1 87 ? -4.956 -1.118 21.432 1.00 96.62 87 VAL A CA 1
ATOM 729 C C . VAL A 1 87 ? -3.763 -2.055 21.219 1.00 96.62 87 VAL A C 1
ATOM 731 O O . VAL A 1 87 ? -3.448 -2.852 22.098 1.00 96.62 87 VAL A O 1
ATOM 734 N N . LEU A 1 88 ? -3.061 -1.955 20.084 1.00 94.38 88 LEU A N 1
ATOM 735 C CA . LEU A 1 88 ? -1.846 -2.752 19.857 1.00 94.38 88 LEU A CA 1
ATOM 736 C C . LEU A 1 88 ? -0.728 -2.372 20.829 1.00 94.38 88 LEU A C 1
ATOM 738 O O . LEU A 1 88 ? -0.096 -3.250 21.418 1.00 94.38 88 LEU A O 1
ATOM 742 N N . ASP A 1 89 ? -0.513 -1.068 21.011 1.00 92.25 89 ASP A N 1
ATOM 743 C CA . ASP A 1 89 ? 0.540 -0.545 21.880 1.00 92.25 89 ASP A CA 1
ATOM 744 C C . ASP A 1 89 ? 0.298 -0.965 23.354 1.00 92.25 89 ASP A C 1
ATOM 746 O O . ASP A 1 89 ? 1.234 -1.388 24.035 1.00 92.25 89 ASP A O 1
ATOM 750 N N . GLU A 1 90 ? -0.952 -0.923 23.830 1.00 93.75 90 GLU A N 1
ATOM 751 C CA . GLU A 1 90 ? -1.380 -1.349 25.176 1.00 93.75 90 GLU A CA 1
ATOM 752 C C . GLU A 1 90 ? -1.195 -2.852 25.413 1.00 93.75 90 GLU A C 1
ATOM 754 O O . GLU A 1 90 ? -0.845 -3.272 26.517 1.00 93.75 90 GLU A O 1
ATOM 759 N N . ASN A 1 91 ? -1.358 -3.654 24.364 1.00 91.62 91 ASN A N 1
ATOM 760 C CA . ASN A 1 91 ? -1.151 -5.098 24.392 1.00 91.62 91 ASN A CA 1
ATOM 761 C C . ASN A 1 91 ? 0.309 -5.514 24.122 1.00 91.62 91 ASN A C 1
ATOM 763 O O . ASN A 1 91 ? 0.632 -6.701 24.082 1.00 91.62 91 ASN A O 1
ATOM 767 N N . GLY A 1 92 ? 1.222 -4.551 23.962 1.00 90.25 92 GLY A N 1
ATOM 768 C CA . GLY A 1 92 ? 2.644 -4.811 23.738 1.00 90.25 92 GLY A CA 1
ATOM 769 C C . GLY A 1 92 ? 2.982 -5.330 22.336 1.00 90.25 92 GLY A C 1
ATOM 770 O O . GLY A 1 92 ? 4.074 -5.866 22.144 1.00 90.25 92 GLY A O 1
ATOM 771 N N . ILE A 1 93 ? 2.078 -5.166 21.366 1.00 92.06 93 ILE A N 1
ATOM 772 C CA . ILE A 1 93 ? 2.306 -5.491 19.955 1.00 92.06 93 ILE A CA 1
ATOM 773 C C . ILE A 1 93 ? 2.927 -4.266 19.285 1.00 92.06 93 ILE A C 1
ATOM 775 O O . ILE A 1 93 ? 2.278 -3.241 19.075 1.00 92.06 93 ILE A O 1
ATOM 779 N N . GLU A 1 94 ? 4.210 -4.360 18.939 1.00 90.31 94 GLU A N 1
ATOM 780 C CA . GLU A 1 94 ? 4.919 -3.253 18.303 1.00 90.31 94 GLU A CA 1
ATOM 781 C C . GLU A 1 94 ? 4.470 -3.084 16.841 1.00 90.31 94 GLU A C 1
ATOM 783 O O . GLU A 1 94 ? 4.615 -3.998 16.030 1.00 90.31 94 GLU A O 1
ATOM 788 N N . SER A 1 95 ? 3.966 -1.894 16.487 1.00 91.00 95 SER A N 1
ATOM 789 C CA . SER A 1 95 ? 3.601 -1.551 15.109 1.00 91.00 95 SER A CA 1
ATOM 790 C C . SER A 1 95 ? 4.200 -0.220 14.647 1.00 91.00 95 SER A C 1
ATOM 792 O O . SER A 1 95 ? 3.935 0.839 15.228 1.00 91.00 95 SER A O 1
ATOM 794 N N . ASP A 1 96 ? 4.989 -0.280 13.570 1.00 87.25 96 ASP A N 1
ATOM 795 C CA . ASP A 1 96 ? 5.646 0.882 12.955 1.00 87.25 96 ASP A CA 1
ATOM 796 C C . ASP A 1 96 ? 4.874 1.439 11.747 1.00 87.25 96 ASP A C 1
ATOM 798 O O . ASP A 1 96 ? 5.075 2.596 11.370 1.00 87.25 96 ASP A O 1
ATOM 802 N N . SER A 1 97 ? 3.951 0.674 11.155 1.00 92.00 97 SER A N 1
ATOM 803 C CA . SER A 1 97 ? 3.080 1.165 10.083 1.00 92.00 97 SER A CA 1
ATOM 804 C C . SER A 1 97 ? 1.616 0.915 10.402 1.00 92.00 97 SER A C 1
ATOM 806 O O . SER A 1 97 ? 1.213 -0.212 10.677 1.00 92.00 97 SER A O 1
ATOM 808 N N . LYS A 1 98 ? 0.820 1.986 10.366 1.00 96.75 98 LYS A N 1
ATOM 809 C CA . LYS A 1 98 ? -0.620 1.957 10.636 1.00 96.75 98 LYS A CA 1
ATOM 810 C C . LYS A 1 98 ? -1.351 2.580 9.446 1.00 96.75 98 LYS A C 1
ATOM 812 O O . LYS A 1 98 ? -1.037 3.699 9.051 1.00 96.75 98 LYS A O 1
ATOM 817 N N . THR A 1 99 ? -2.327 1.893 8.873 1.00 97.69 99 THR A N 1
ATOM 818 C CA . THR A 1 99 ? -3.098 2.370 7.719 1.00 97.69 99 THR A CA 1
ATOM 819 C C . THR A 1 99 ? -4.581 2.257 8.010 1.00 97.69 99 THR A C 1
ATOM 821 O O . THR A 1 99 ? -5.033 1.227 8.497 1.00 97.69 99 THR A O 1
ATOM 824 N N . ILE A 1 100 ? -5.348 3.293 7.676 1.00 98.12 100 ILE A N 1
ATOM 825 C CA . ILE A 1 100 ? -6.808 3.214 7.578 1.00 98.12 100 ILE A CA 1
ATOM 826 C C . ILE A 1 100 ? -7.227 3.485 6.138 1.00 98.12 100 ILE A C 1
ATOM 828 O O . ILE A 1 100 ? -6.750 4.442 5.522 1.00 98.12 100 ILE A O 1
ATOM 832 N N . GLN A 1 101 ? -8.095 2.640 5.589 1.00 97.94 101 GLN A N 1
ATOM 833 C CA . GLN A 1 101 ? -8.497 2.719 4.192 1.00 97.94 101 GLN A CA 1
ATOM 834 C C . GLN A 1 101 ? -9.993 2.484 3.983 1.00 97.94 101 GLN A C 1
ATOM 836 O O . GLN A 1 101 ? -10.579 1.605 4.609 1.00 97.94 101 GLN A O 1
ATOM 841 N N . GLY A 1 102 ? -10.607 3.252 3.085 1.00 97.44 102 GLY A N 1
ATOM 842 C CA . GLY A 1 102 ? -11.956 2.959 2.612 1.00 97.44 102 GLY A CA 1
ATOM 843 C C . GLY A 1 102 ? -11.898 1.932 1.491 1.00 97.44 102 GLY A C 1
ATOM 844 O O . GLY A 1 102 ? -11.187 2.128 0.502 1.00 97.44 102 GLY A O 1
ATOM 845 N N . ASP A 1 103 ? -12.636 0.845 1.649 1.00 96.81 103 ASP A N 1
ATOM 846 C CA . ASP A 1 103 ? -12.703 -0.277 0.719 1.00 96.81 103 ASP A CA 1
ATOM 847 C C . ASP A 1 103 ? -14.162 -0.627 0.388 1.00 96.81 103 ASP A C 1
ATOM 849 O O . ASP A 1 103 ? -15.098 -0.184 1.063 1.00 96.81 103 ASP A O 1
ATOM 853 N N . ASP A 1 104 ? -14.357 -1.415 -0.664 1.00 94.81 104 ASP A N 1
ATOM 854 C CA . ASP A 1 104 ? -15.666 -1.933 -1.072 1.00 94.81 104 ASP A CA 1
ATOM 855 C C . ASP A 1 104 ? -15.996 -3.193 -0.233 1.00 94.81 104 ASP A C 1
ATOM 857 O O . ASP A 1 104 ? -15.987 -4.314 -0.742 1.00 94.81 104 ASP A O 1
ATOM 861 N N . LEU A 1 105 ? -16.199 -3.017 1.082 1.00 95.56 105 LEU A N 1
ATOM 862 C CA . LEU A 1 105 ? -16.570 -4.110 1.997 1.00 95.56 105 LEU A CA 1
ATOM 863 C C . LEU A 1 105 ? -17.990 -4.631 1.714 1.00 95.56 105 LEU A C 1
ATOM 865 O O . LEU A 1 105 ? -18.794 -3.969 1.069 1.00 95.56 105 LEU A O 1
ATOM 869 N N . GLU A 1 106 ? -18.323 -5.815 2.230 1.00 94.25 106 GLU A N 1
ATOM 870 C CA . GLU A 1 106 ? -19.639 -6.436 1.998 1.00 94.25 106 GLU A CA 1
ATOM 871 C C . GLU A 1 106 ? -20.801 -5.690 2.676 1.00 94.25 106 GLU A C 1
ATOM 873 O O . GLU A 1 106 ? -21.940 -5.783 2.218 1.00 94.25 106 GLU A O 1
ATOM 878 N N . ALA A 1 107 ? -20.521 -4.941 3.748 1.00 95.38 107 ALA A N 1
ATOM 879 C CA . ALA A 1 107 ? -21.504 -4.143 4.475 1.00 95.38 107 ALA A CA 1
ATOM 880 C C . ALA A 1 107 ? -20.880 -2.871 5.073 1.00 95.38 107 ALA A C 1
ATOM 882 O O . ALA A 1 107 ? -19.664 -2.790 5.267 1.00 95.38 107 ALA A O 1
ATOM 883 N N . GLU A 1 108 ? -21.720 -1.870 5.355 1.00 95.81 108 GLU A N 1
ATOM 884 C CA . GLU A 1 108 ? -21.299 -0.578 5.921 1.00 95.81 108 GLU A CA 1
ATOM 885 C C . GLU A 1 108 ? -20.974 -0.644 7.418 1.00 95.81 108 GLU A C 1
ATOM 887 O O . GLU A 1 108 ? -20.179 0.151 7.910 1.00 95.81 108 GLU A O 1
ATOM 892 N N . ASP A 1 109 ? -21.542 -1.608 8.131 1.00 96.00 109 ASP A N 1
ATOM 893 C CA . ASP A 1 109 ? -21.416 -1.818 9.572 1.00 96.00 109 ASP A CA 1
ATOM 894 C C . ASP A 1 109 ? -20.361 -2.877 9.924 1.00 96.00 109 ASP A C 1
ATOM 896 O O . ASP A 1 109 ? -20.491 -3.611 10.907 1.00 96.00 109 ASP A O 1
ATOM 900 N N . ILE A 1 110 ? -19.304 -2.955 9.114 1.00 96.81 110 ILE A N 1
ATOM 901 C CA . ILE A 1 110 ? -18.164 -3.838 9.342 1.00 96.81 110 ILE A CA 1
ATOM 902 C C . ILE A 1 110 ? -16.858 -3.044 9.277 1.00 96.81 110 ILE A C 1
ATOM 904 O O . ILE A 1 110 ? -16.620 -2.264 8.350 1.00 96.81 110 ILE A O 1
ATOM 908 N N . ILE A 1 111 ? -15.961 -3.326 10.225 1.00 98.00 111 ILE A N 1
ATOM 909 C CA . ILE A 1 111 ? -14.546 -2.951 10.148 1.00 98.00 111 ILE A CA 1
ATOM 910 C C . ILE A 1 111 ? -13.703 -4.216 10.023 1.00 98.00 111 ILE A C 1
ATOM 912 O O . ILE A 1 111 ? -13.785 -5.119 10.856 1.00 98.00 111 ILE A O 1
ATOM 916 N N . LYS A 1 112 ? -12.859 -4.261 8.992 1.00 98.38 112 LYS A N 1
ATOM 917 C CA . LYS A 1 112 ? -11.860 -5.315 8.798 1.00 98.38 112 LYS A CA 1
ATOM 918 C C . LYS A 1 112 ? -10.509 -4.834 9.311 1.00 98.38 112 LYS A C 1
ATOM 920 O O . LYS A 1 112 ? -10.066 -3.751 8.938 1.00 98.38 112 LYS A O 1
ATOM 925 N N . ILE A 1 113 ? -9.833 -5.639 10.122 1.00 98.12 113 ILE A N 1
ATOM 926 C CA . ILE A 1 113 ? -8.507 -5.335 10.661 1.00 98.12 113 ILE A CA 1
ATOM 927 C C . ILE A 1 113 ? -7.539 -6.443 10.262 1.00 98.12 113 ILE A C 1
ATOM 929 O O . ILE A 1 113 ? -7.787 -7.619 10.503 1.00 98.12 113 ILE A O 1
ATOM 933 N N . GLU A 1 114 ? -6.417 -6.063 9.669 1.00 97.88 114 GLU A N 1
ATOM 934 C CA . GLU A 1 114 ? -5.331 -6.959 9.291 1.00 97.88 114 GLU A CA 1
ATOM 935 C C . GLU A 1 114 ? -4.067 -6.551 10.049 1.00 97.88 114 GLU A C 1
ATOM 937 O O . GLU A 1 114 ? -3.691 -5.377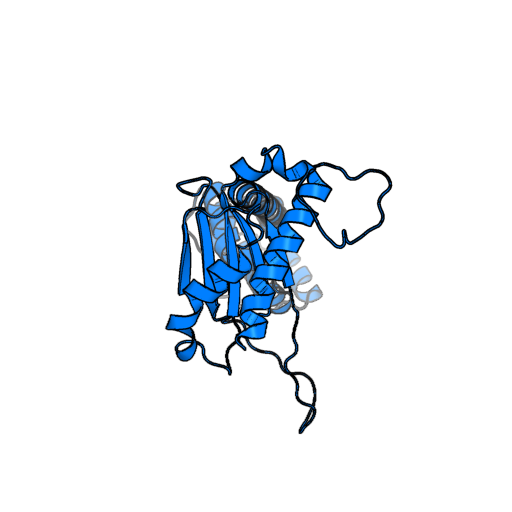 10.063 1.00 97.88 114 GLU A O 1
ATOM 942 N N . ILE A 1 115 ? -3.409 -7.526 10.675 1.00 96.44 115 ILE A N 1
ATOM 943 C CA . ILE A 1 115 ? -2.144 -7.342 11.392 1.00 96.44 115 ILE A CA 1
ATOM 944 C C . ILE A 1 115 ? -1.127 -8.308 10.806 1.00 96.44 115 ILE A C 1
ATOM 946 O O . ILE A 1 115 ? -1.248 -9.522 10.983 1.00 96.44 115 ILE A O 1
ATOM 950 N N . ASN A 1 116 ? -0.135 -7.788 10.093 1.00 95.25 116 ASN A N 1
ATOM 951 C CA . ASN A 1 116 ? 0.856 -8.604 9.391 1.00 95.25 116 ASN A CA 1
ATOM 952 C C . ASN A 1 116 ? 2.258 -8.308 9.906 1.00 95.25 116 ASN A C 1
ATOM 954 O O . ASN A 1 116 ? 2.545 -7.183 10.285 1.00 95.25 116 ASN A O 1
ATOM 958 N N . GLU A 1 117 ? 3.131 -9.311 9.935 1.00 92.06 117 GLU A N 1
ATOM 959 C CA . GLU A 1 117 ? 4.540 -9.092 10.268 1.00 92.06 117 GLU A CA 1
ATOM 960 C C . GLU A 1 117 ? 5.191 -8.183 9.218 1.00 92.06 117 GLU A C 1
ATOM 962 O O . GLU A 1 117 ? 5.061 -8.413 8.014 1.00 92.06 117 GLU A O 1
ATOM 967 N N . ASP A 1 118 ? 5.907 -7.162 9.679 1.00 86.88 118 ASP A N 1
ATOM 968 C CA . ASP A 1 118 ? 6.732 -6.317 8.831 1.00 86.88 118 ASP A CA 1
ATOM 969 C C . ASP A 1 118 ? 8.024 -7.063 8.476 1.00 86.88 118 ASP A C 1
ATOM 971 O O . ASP A 1 118 ? 8.940 -7.203 9.289 1.00 86.88 118 ASP A O 1
ATOM 975 N N . LEU A 1 119 ? 8.090 -7.544 7.235 1.00 83.62 119 LEU A N 1
ATOM 976 C CA . LEU A 1 119 ? 9.223 -8.310 6.712 1.00 83.62 119 LEU A CA 1
ATOM 977 C C . LEU A 1 119 ? 10.391 -7.427 6.243 1.00 83.62 119 LEU A C 1
ATOM 979 O O . LEU A 1 119 ? 11.371 -7.943 5.698 1.00 83.62 119 LEU A O 1
ATOM 983 N N . ARG A 1 120 ? 10.306 -6.098 6.388 1.00 77.38 120 ARG A N 1
ATOM 984 C CA . ARG A 1 120 ? 11.394 -5.195 5.993 1.00 77.38 120 ARG A CA 1
ATOM 985 C C . ARG A 1 120 ? 12.616 -5.403 6.885 1.00 77.38 120 ARG A C 1
ATOM 987 O O . ARG A 1 120 ? 12.510 -5.623 8.090 1.00 77.38 120 ARG A O 1
ATOM 994 N N . GLU A 1 121 ? 13.807 -5.284 6.292 1.00 70.44 121 GLU A N 1
ATOM 995 C CA . GLU A 1 121 ? 15.059 -5.386 7.045 1.00 70.44 121 GLU A CA 1
ATOM 996 C C . GLU A 1 121 ? 15.113 -4.339 8.162 1.00 70.44 121 GLU A C 1
ATOM 998 O O . GLU A 1 121 ? 15.133 -3.126 7.920 1.00 70.44 121 GLU A O 1
ATOM 1003 N N . GLN A 1 122 ? 15.193 -4.821 9.401 1.00 72.75 122 GLN A N 1
ATOM 1004 C CA . GLN A 1 122 ? 15.306 -3.964 10.569 1.00 72.75 122 GLN A CA 1
ATOM 1005 C C . GLN A 1 122 ? 16.695 -3.324 10.609 1.00 72.75 122 GLN A C 1
ATOM 1007 O O . GLN A 1 122 ? 17.710 -3.971 10.885 1.00 72.75 122 GLN A O 1
ATOM 1012 N N . LYS A 1 123 ? 16.746 -2.016 10.359 1.00 75.06 123 LYS A N 1
ATOM 1013 C CA . LYS A 1 123 ? 17.974 -1.234 10.502 1.00 75.06 123 LYS A CA 1
ATOM 1014 C C . LYS A 1 123 ? 18.196 -0.892 11.968 1.00 75.06 123 LYS A C 1
ATOM 1016 O O . LYS A 1 123 ? 17.263 -0.619 12.717 1.00 75.06 123 LYS A O 1
ATOM 1021 N N . TYR A 1 124 ? 19.456 -0.894 12.387 1.00 79.81 124 TYR A N 1
ATOM 1022 C CA . TYR A 1 124 ? 19.853 -0.487 13.730 1.00 79.81 124 TYR A CA 1
ATOM 1023 C C . TYR A 1 124 ? 20.856 0.656 13.642 1.00 79.81 124 TYR A C 1
ATOM 1025 O O . TYR A 1 124 ? 21.810 0.598 12.869 1.00 79.81 124 TYR A O 1
ATOM 1033 N N . ILE A 1 125 ? 20.660 1.663 14.484 1.00 80.25 125 ILE A N 1
ATOM 1034 C CA . ILE A 1 125 ? 21.554 2.807 14.653 1.00 80.25 125 ILE A CA 1
ATOM 1035 C C . ILE A 1 125 ? 22.186 2.778 16.047 1.00 80.25 125 ILE A C 1
ATOM 1037 O O . ILE A 1 125 ? 21.580 2.332 17.022 1.00 80.25 125 ILE A O 1
ATOM 1041 N N . GLY A 1 126 ? 23.419 3.274 16.152 1.00 80.06 126 GLY A N 1
ATOM 1042 C CA . GLY A 1 126 ? 24.189 3.296 17.400 1.00 80.06 126 GLY A CA 1
ATOM 1043 C C . GLY A 1 126 ? 25.117 2.088 17.588 1.00 80.06 126 GLY A C 1
ATOM 1044 O O . GLY A 1 126 ? 25.149 1.165 16.778 1.00 80.06 126 GLY A O 1
ATOM 1045 N N . LYS A 1 127 ? 25.927 2.118 18.654 1.00 75.19 127 LYS A N 1
ATOM 1046 C CA . LYS A 1 127 ? 26.934 1.089 18.980 1.00 75.19 127 LYS A CA 1
ATOM 1047 C C . LYS A 1 127 ? 26.772 0.595 20.419 1.00 75.19 127 LYS A C 1
ATOM 1049 O O . LYS A 1 127 ? 26.406 1.366 21.306 1.00 75.19 127 LYS A O 1
ATOM 1054 N N . GLY A 1 128 ? 27.100 -0.677 20.655 1.00 79.75 128 GLY A N 1
ATOM 1055 C CA . GLY A 1 128 ? 27.085 -1.288 21.988 1.00 79.75 128 GLY A CA 1
ATOM 1056 C C . GLY A 1 128 ? 25.710 -1.199 22.656 1.00 79.75 128 GLY A C 1
ATOM 1057 O O . GLY A 1 128 ? 24.696 -1.492 22.031 1.00 79.75 128 GLY A O 1
ATOM 1058 N N . LYS A 1 129 ? 25.676 -0.740 23.911 1.00 77.56 129 LYS A N 1
ATOM 1059 C CA . LYS A 1 129 ? 24.440 -0.576 24.699 1.00 77.56 129 LYS A CA 1
ATOM 1060 C C . LYS A 1 129 ? 23.484 0.500 24.159 1.00 77.56 129 LYS A C 1
ATOM 1062 O O . LYS A 1 129 ? 22.324 0.508 24.541 1.00 77.56 129 LYS A O 1
ATOM 1067 N N . ASN A 1 130 ? 23.947 1.367 23.253 1.00 76.00 130 ASN A N 1
ATOM 1068 C CA . ASN A 1 130 ? 23.133 2.418 22.629 1.00 76.00 130 ASN A CA 1
ATOM 1069 C C . ASN A 1 130 ? 22.589 2.005 21.251 1.00 76.00 130 ASN A C 1
ATOM 1071 O O . ASN A 1 130 ? 22.111 2.855 20.499 1.00 76.00 130 ASN A O 1
ATOM 1075 N N . ARG A 1 131 ? 22.707 0.721 20.880 1.00 78.06 131 ARG A N 1
ATOM 1076 C CA . ARG A 1 131 ? 22.121 0.195 19.647 1.00 78.06 131 ARG A CA 1
ATOM 1077 C C . ARG A 1 131 ? 20.599 0.192 19.792 1.00 78.06 131 ARG A C 1
ATOM 1079 O O . ARG A 1 131 ? 20.052 -0.553 20.596 1.00 78.06 131 ARG A O 1
ATOM 1086 N N . ARG A 1 132 ? 19.925 1.009 18.989 1.00 75.94 132 ARG A N 1
ATOM 1087 C CA . ARG A 1 132 ? 18.463 1.061 18.888 1.00 75.94 132 ARG A CA 1
ATOM 1088 C C . ARG A 1 132 ? 18.041 0.774 17.453 1.00 75.94 132 ARG A C 1
ATOM 1090 O O . ARG A 1 132 ? 18.811 1.028 16.528 1.00 75.94 132 ARG A O 1
ATOM 1097 N N . ARG A 1 133 ? 16.839 0.233 17.263 1.00 74.44 133 ARG A N 1
ATOM 1098 C CA . ARG A 1 133 ? 16.256 0.113 15.920 1.00 74.44 133 ARG A CA 1
ATOM 1099 C C . ARG A 1 133 ? 16.081 1.519 15.331 1.00 74.44 133 ARG A C 1
ATOM 1101 O O . ARG A 1 133 ? 15.693 2.442 16.048 1.00 74.44 133 ARG A O 1
ATOM 1108 N N . ASP A 1 134 ? 16.432 1.678 14.064 1.00 75.62 134 ASP A N 1
ATOM 1109 C CA . ASP A 1 134 ? 16.145 2.874 13.280 1.00 75.62 134 ASP A CA 1
ATOM 1110 C C . ASP A 1 134 ? 14.689 2.778 12.833 1.00 75.62 134 ASP A C 1
ATOM 1112 O O . ASP A 1 134 ? 14.355 1.970 11.968 1.00 75.62 134 ASP A O 1
ATOM 1116 N N . ARG A 1 135 ? 13.810 3.498 13.532 1.00 70.00 135 ARG A N 1
ATOM 1117 C CA . ARG A 1 135 ? 12.358 3.342 13.407 1.00 70.00 135 ARG A CA 1
ATOM 1118 C C . ARG A 1 135 ? 11.768 4.562 12.728 1.00 70.00 135 ARG A C 1
ATOM 1120 O O . ARG A 1 135 ? 11.903 5.678 13.229 1.00 70.00 135 ARG A O 1
ATOM 1127 N N . VAL A 1 136 ? 11.053 4.335 11.633 1.00 74.38 136 VAL A N 1
ATOM 1128 C CA . VAL A 1 136 ? 10.209 5.350 11.004 1.00 74.38 136 VAL A CA 1
ATOM 1129 C C . VAL A 1 136 ? 8.768 4.917 11.199 1.00 74.38 136 VAL A C 1
ATOM 1131 O O . VAL A 1 136 ? 8.250 4.100 10.442 1.00 74.38 136 VAL A O 1
ATOM 1134 N N . LYS A 1 137 ? 8.121 5.471 12.229 1.00 82.25 137 LYS A N 1
ATOM 1135 C CA . LYS A 1 137 ? 6.684 5.275 12.417 1.00 82.25 137 LYS A CA 1
ATOM 1136 C C . LYS A 1 137 ? 5.933 6.017 11.320 1.00 82.25 137 LYS A C 1
ATOM 1138 O O . LYS A 1 137 ? 6.146 7.213 11.119 1.00 82.25 137 LYS A O 1
ATOM 1143 N N . SER A 1 138 ? 5.062 5.309 10.617 1.00 86.94 138 SER A N 1
ATOM 1144 C CA . SER A 1 138 ? 4.260 5.845 9.523 1.00 86.94 138 SER A CA 1
ATOM 1145 C C . SER A 1 138 ? 2.778 5.607 9.778 1.00 86.94 138 SER A C 1
ATOM 1147 O O . SER A 1 138 ? 2.369 4.575 10.311 1.00 86.94 138 SER A O 1
ATOM 1149 N N . SER A 1 139 ? 1.959 6.593 9.418 1.00 91.56 139 SER A N 1
ATOM 1150 C CA . SER A 1 139 ? 0.507 6.471 9.479 1.00 91.56 139 SER A CA 1
ATOM 1151 C C . SER A 1 139 ? -0.104 6.971 8.183 1.00 91.56 139 SER A C 1
ATOM 1153 O O . SER A 1 139 ? 0.145 8.108 7.778 1.00 91.56 139 SER A O 1
ATOM 1155 N N . TRP A 1 140 ? -0.893 6.118 7.539 1.00 93.69 140 TRP A N 1
ATOM 1156 C CA . TRP A 1 140 ? -1.464 6.367 6.223 1.00 93.69 140 TRP A CA 1
ATOM 1157 C C . TRP A 1 140 ? -2.985 6.397 6.284 1.00 93.69 140 TRP A C 1
ATOM 1159 O O . TRP A 1 140 ? -3.621 5.612 6.985 1.00 93.69 140 TRP A O 1
ATOM 1169 N N . ILE A 1 141 ? -3.568 7.313 5.517 1.00 95.00 141 ILE A N 1
ATOM 1170 C CA . ILE A 1 141 ? -5.013 7.420 5.334 1.00 95.00 141 ILE A CA 1
ATOM 1171 C C . ILE A 1 141 ? -5.272 7.314 3.848 1.00 95.00 141 ILE A C 1
ATOM 1173 O O . ILE A 1 141 ? -4.783 8.130 3.063 1.00 95.00 141 ILE A O 1
ATOM 1177 N N . ILE A 1 142 ? -6.046 6.309 3.473 1.00 94.38 142 ILE A N 1
ATOM 1178 C CA . ILE A 1 142 ? -6.414 6.042 2.093 1.00 94.38 142 ILE A CA 1
ATOM 1179 C C . ILE A 1 142 ? -7.934 6.081 2.018 1.00 94.38 142 ILE A C 1
ATOM 1181 O O . ILE A 1 142 ? -8.594 5.057 2.102 1.00 94.38 142 ILE A O 1
ATOM 1185 N N . GLU A 1 143 ? -8.503 7.275 1.864 1.00 92.38 143 GLU A N 1
ATOM 1186 C CA . GLU A 1 143 ? -9.962 7.481 1.866 1.00 92.38 143 GLU A CA 1
ATOM 1187 C C . GLU A 1 143 ? -10.704 6.491 0.958 1.00 92.38 143 GLU A C 1
ATOM 1189 O O . GLU A 1 143 ? -11.675 5.877 1.376 1.00 92.38 143 GLU A O 1
ATOM 1194 N N . ASN A 1 144 ? -10.207 6.281 -0.261 1.00 92.69 144 ASN A N 1
ATOM 1195 C CA . ASN A 1 144 ? -10.732 5.288 -1.188 1.00 92.69 144 ASN A CA 1
ATOM 1196 C C . ASN A 1 144 ? -9.573 4.497 -1.799 1.00 92.69 144 ASN A C 1
ATOM 1198 O O . ASN A 1 144 ? -8.803 5.025 -2.612 1.00 92.69 144 ASN A O 1
ATOM 1202 N N . ARG A 1 145 ? -9.456 3.224 -1.416 1.00 92.00 145 ARG A N 1
ATOM 1203 C CA . ARG A 1 145 ? -8.402 2.305 -1.850 1.00 92.00 145 ARG A CA 1
ATOM 1204 C C . ARG A 1 145 ? -8.395 2.131 -3.361 1.00 92.00 145 ARG A C 1
ATOM 1206 O O . ARG A 1 145 ? -7.341 2.251 -3.984 1.00 92.00 145 ARG A O 1
ATOM 1213 N N . ARG A 1 146 ? -9.559 1.914 -3.973 1.00 91.06 146 ARG A N 1
ATOM 1214 C CA . ARG A 1 146 ? -9.688 1.676 -5.416 1.00 91.06 146 ARG A CA 1
ATOM 1215 C C . ARG A 1 146 ? -9.288 2.899 -6.236 1.00 91.06 146 ARG A C 1
ATOM 1217 O O . ARG A 1 146 ? -8.579 2.781 -7.236 1.00 91.06 146 ARG A O 1
ATOM 1224 N N . GLU A 1 147 ? -9.718 4.088 -5.831 1.00 89.44 147 GLU A N 1
ATOM 1225 C CA . GLU A 1 147 ? -9.319 5.334 -6.491 1.00 89.44 147 GLU A CA 1
ATOM 1226 C C . GLU A 1 147 ? -7.849 5.668 -6.255 1.00 89.44 147 GLU A C 1
ATOM 1228 O O . GLU A 1 147 ? -7.168 6.141 -7.168 1.00 89.44 147 GLU A O 1
ATOM 1233 N N . HIS A 1 148 ? -7.335 5.416 -5.052 1.00 88.62 148 HIS A N 1
ATOM 1234 C CA . HIS A 1 148 ? -5.917 5.573 -4.757 1.00 88.62 148 HIS A CA 1
ATOM 1235 C C . HIS A 1 148 ? -5.065 4.651 -5.636 1.00 88.62 148 HIS A C 1
ATOM 1237 O O . HIS A 1 148 ? -4.158 5.135 -6.307 1.00 88.62 148 HIS A O 1
ATOM 1243 N N . GLN A 1 149 ? -5.417 3.366 -5.735 1.00 87.31 149 GLN A N 1
ATOM 1244 C CA . GLN A 1 149 ? -4.759 2.414 -6.631 1.00 87.31 149 GLN A CA 1
ATOM 1245 C C . GLN A 1 149 ? -4.791 2.893 -8.082 1.00 87.31 149 GLN A C 1
ATOM 1247 O O . GLN A 1 149 ? -3.745 2.951 -8.718 1.00 87.31 149 GLN A O 1
ATOM 1252 N N . LYS A 1 150 ? -5.948 3.335 -8.596 1.00 89.88 150 LYS A N 1
ATOM 1253 C CA . LYS A 1 150 ? -6.042 3.902 -9.954 1.00 89.88 150 LYS A CA 1
ATOM 1254 C C . LYS A 1 150 ? -5.103 5.094 -10.152 1.00 89.88 150 LYS A C 1
ATOM 1256 O O . LYS A 1 150 ? -4.443 5.177 -11.186 1.00 89.88 150 LYS A O 1
ATOM 1261 N N . ARG A 1 151 ? -5.034 6.015 -9.183 1.00 86.81 151 ARG A N 1
ATOM 1262 C CA . ARG A 1 151 ? -4.143 7.187 -9.241 1.00 86.81 151 ARG A CA 1
ATOM 1263 C C . ARG A 1 151 ? -2.673 6.780 -9.238 1.00 86.81 151 ARG A C 1
ATOM 1265 O O . ARG A 1 151 ? -1.924 7.259 -10.084 1.00 86.81 151 ARG A O 1
ATOM 1272 N N . VAL A 1 152 ? -2.280 5.882 -8.337 1.00 84.94 152 VAL A N 1
ATOM 1273 C CA . VAL A 1 152 ? -0.906 5.372 -8.240 1.00 84.94 152 VAL A CA 1
ATOM 1274 C C . VAL A 1 152 ? -0.519 4.617 -9.508 1.00 84.94 152 VAL A C 1
ATOM 1276 O O . VAL A 1 152 ? 0.525 4.907 -10.083 1.00 84.94 152 VAL A O 1
ATOM 1279 N N . SER A 1 153 ? -1.372 3.716 -10.003 1.00 85.88 153 SER A N 1
ATOM 1280 C CA . SER A 1 153 ? -1.135 2.992 -11.255 1.00 85.88 153 SER A CA 1
ATOM 1281 C C . SER A 1 153 ? -1.001 3.942 -12.440 1.00 85.88 153 SER A C 1
ATOM 1283 O O . SER A 1 153 ? -0.077 3.787 -13.229 1.00 85.88 153 SER A O 1
ATOM 1285 N N . LYS A 1 154 ? -1.864 4.962 -12.545 1.00 89.25 154 LYS A N 1
ATOM 1286 C CA . LYS A 1 154 ? -1.768 5.971 -13.607 1.00 89.25 154 LYS A CA 1
ATOM 1287 C C . LYS A 1 154 ? -0.446 6.737 -13.536 1.00 89.25 154 LYS A C 1
ATOM 1289 O O . LYS A 1 154 ? 0.250 6.822 -14.543 1.00 89.25 154 LYS A O 1
ATOM 1294 N N . ALA A 1 155 ? -0.082 7.245 -12.358 1.00 85.81 155 ALA A N 1
ATOM 1295 C CA . ALA A 1 155 ? 1.175 7.965 -12.159 1.00 85.81 155 ALA A CA 1
ATOM 1296 C C . ALA A 1 155 ? 2.388 7.079 -12.487 1.00 85.81 155 ALA A C 1
ATOM 1298 O O . ALA A 1 155 ? 3.306 7.507 -13.184 1.00 85.81 155 ALA A O 1
ATOM 1299 N N . TYR A 1 156 ? 2.362 5.819 -12.050 1.00 86.00 156 TYR A N 1
ATOM 1300 C CA . TYR A 1 156 ? 3.384 4.834 -12.380 1.00 86.00 156 TYR A CA 1
ATOM 1301 C C . TYR A 1 156 ? 3.489 4.619 -13.897 1.00 86.00 156 TYR A C 1
ATOM 1303 O O . TYR A 1 156 ? 4.575 4.753 -14.457 1.00 86.00 156 TYR A O 1
ATOM 1311 N N . SER A 1 157 ? 2.372 4.372 -14.587 1.00 87.88 157 SER A N 1
ATOM 1312 C CA . SER A 1 157 ? 2.343 4.203 -16.045 1.00 87.88 157 SER A CA 1
ATOM 1313 C C . SER A 1 157 ? 2.867 5.430 -16.794 1.00 87.88 157 SER A C 1
ATOM 1315 O O . SER A 1 157 ? 3.622 5.278 -17.752 1.00 87.88 157 SER A O 1
ATOM 1317 N N . GLU A 1 158 ? 2.515 6.642 -16.362 1.00 90.25 158 GLU A N 1
ATOM 1318 C CA . GLU A 1 158 ? 3.010 7.890 -16.957 1.00 90.25 158 GLU A CA 1
ATOM 1319 C C . GLU A 1 158 ? 4.528 8.022 -16.813 1.00 90.25 158 GLU A C 1
ATOM 1321 O O . GLU A 1 158 ? 5.225 8.343 -17.780 1.00 90.25 158 GLU A O 1
ATOM 1326 N N . ILE A 1 159 ? 5.058 7.727 -15.624 1.00 87.19 159 ILE A N 1
ATOM 1327 C CA . ILE A 1 159 ? 6.496 7.773 -15.368 1.00 87.19 159 ILE A CA 1
ATOM 1328 C C . ILE A 1 159 ? 7.223 6.724 -16.214 1.00 87.19 159 ILE A C 1
ATOM 1330 O O . ILE A 1 159 ? 8.197 7.064 -16.887 1.00 87.19 159 ILE A O 1
ATOM 1334 N N . ILE A 1 160 ? 6.747 5.478 -16.220 1.00 89.44 160 ILE A N 1
ATOM 1335 C CA . ILE A 1 160 ? 7.341 4.390 -17.005 1.00 89.44 160 ILE A CA 1
ATOM 1336 C C . ILE A 1 160 ? 7.341 4.726 -18.492 1.00 89.44 160 ILE A C 1
ATOM 1338 O O . ILE A 1 160 ? 8.381 4.610 -19.135 1.00 89.44 160 ILE A O 1
ATOM 1342 N N . ASN A 1 161 ? 6.219 5.202 -19.036 1.00 90.62 161 ASN A N 1
ATOM 1343 C CA . ASN A 1 161 ? 6.125 5.585 -20.442 1.00 90.62 161 ASN A CA 1
ATOM 1344 C C . ASN A 1 161 ? 7.099 6.724 -20.780 1.00 90.62 161 ASN A C 1
ATOM 1346 O O . ASN A 1 161 ? 7.781 6.685 -21.802 1.00 90.62 161 ASN A O 1
ATOM 1350 N N . ARG A 1 162 ? 7.233 7.716 -19.891 1.00 89.94 162 ARG A N 1
ATOM 1351 C CA . ARG A 1 162 ? 8.208 8.801 -20.055 1.00 89.94 162 ARG A CA 1
ATOM 1352 C C . ARG A 1 162 ? 9.646 8.280 -20.084 1.00 89.94 162 ARG A C 1
ATOM 1354 O O . ARG A 1 162 ? 10.423 8.724 -20.924 1.00 89.94 162 ARG A O 1
ATOM 1361 N N . LEU A 1 163 ? 10.010 7.361 -19.186 1.00 87.81 163 LEU A N 1
ATOM 1362 C CA . LEU A 1 163 ? 11.350 6.767 -19.173 1.00 87.81 163 LEU A CA 1
ATOM 1363 C C . LEU A 1 163 ? 11.594 5.907 -20.417 1.00 87.81 163 LEU A C 1
ATOM 1365 O O . LEU A 1 163 ? 12.619 6.074 -21.071 1.00 87.81 163 LEU A O 1
ATOM 1369 N N . TYR A 1 164 ? 10.641 5.046 -20.777 1.00 91.75 164 TYR A N 1
ATOM 1370 C CA . TYR A 1 164 ? 10.705 4.224 -21.984 1.00 91.75 164 TYR A CA 1
ATOM 1371 C C . TYR A 1 164 ? 10.921 5.084 -23.234 1.00 91.75 164 TYR A C 1
ATOM 1373 O O . TYR A 1 164 ? 11.805 4.798 -24.042 1.00 91.75 164 TYR A O 1
ATOM 1381 N N . ARG A 1 165 ? 10.165 6.180 -23.367 1.00 91.00 165 ARG A N 1
ATOM 1382 C CA . ARG A 1 165 ? 10.324 7.112 -24.486 1.00 91.00 165 ARG A CA 1
ATOM 1383 C C . ARG A 1 165 ? 11.698 7.752 -24.516 1.00 91.00 165 ARG A C 1
ATOM 1385 O O . ARG A 1 165 ? 12.399 7.640 -25.517 1.00 91.00 165 ARG A O 1
ATOM 1392 N N . LYS A 1 166 ? 12.106 8.320 -23.382 1.00 88.00 166 LYS A N 1
ATOM 1393 C CA . LYS A 1 166 ? 13.385 9.012 -23.234 1.00 88.00 166 LYS A CA 1
ATOM 1394 C C . LYS A 1 166 ? 14.588 8.119 -23.548 1.00 88.00 166 LYS A C 1
ATOM 1396 O O . LYS A 1 166 ? 15.523 8.588 -24.186 1.00 88.00 166 LYS A O 1
ATOM 1401 N N . TYR A 1 167 ? 14.594 6.878 -23.059 1.00 87.00 167 TYR A N 1
ATOM 1402 C CA . TYR A 1 167 ? 15.782 6.020 -23.116 1.00 87.00 167 TYR A CA 1
ATOM 1403 C C . TYR A 1 167 ? 15.785 5.023 -24.274 1.00 87.00 167 TYR A C 1
ATOM 1405 O O . TYR A 1 167 ? 16.864 4.619 -24.692 1.00 87.00 167 TYR A O 1
ATOM 1413 N N . LEU A 1 168 ? 14.619 4.629 -24.795 1.00 90.69 168 LEU A N 1
ATOM 1414 C CA . LEU A 1 168 ? 14.523 3.610 -25.844 1.00 90.69 168 LEU A CA 1
ATOM 1415 C C . LEU A 1 168 ? 13.786 4.117 -27.081 1.00 90.69 168 LEU A C 1
ATOM 1417 O O . LEU A 1 168 ? 14.361 4.132 -28.169 1.00 90.69 168 LEU A O 1
ATOM 1421 N N . LYS A 1 169 ? 12.525 4.545 -26.949 1.00 91.56 169 LYS A N 1
ATOM 1422 C CA . LYS A 1 169 ? 11.681 4.789 -28.131 1.00 91.56 169 LYS A CA 1
ATOM 1423 C C . LYS A 1 169 ? 12.165 5.956 -28.987 1.00 91.56 169 LYS A C 1
ATOM 1425 O O . LYS A 1 169 ? 12.254 5.802 -30.205 1.00 91.56 169 LYS A O 1
ATOM 1430 N N . ASP A 1 170 ? 12.466 7.094 -28.369 1.00 89.81 170 ASP A N 1
ATOM 1431 C CA . ASP A 1 170 ? 12.826 8.313 -29.095 1.00 89.81 170 ASP A CA 1
ATOM 1432 C C . ASP A 1 170 ? 14.229 8.225 -29.729 1.00 89.81 170 ASP A C 1
ATOM 1434 O O . ASP A 1 170 ? 14.352 8.639 -30.889 1.00 89.81 170 ASP A O 1
ATOM 1438 N N . PRO A 1 171 ? 15.255 7.652 -29.052 1.00 86.25 171 PRO A N 1
ATOM 1439 C CA . PRO A 1 171 ? 16.586 7.489 -29.639 1.00 86.25 171 PRO A CA 1
ATOM 1440 C C . PRO A 1 171 ? 16.685 6.361 -30.675 1.00 86.25 171 PRO A C 1
ATOM 1442 O O . PRO A 1 171 ? 17.370 6.529 -31.676 1.00 86.25 171 PRO A O 1
ATOM 1445 N N . ILE A 1 172 ? 16.026 5.215 -30.454 1.00 86.81 172 ILE A N 1
ATOM 1446 C CA . ILE A 1 172 ? 16.305 3.990 -31.227 1.00 86.81 172 ILE A CA 1
ATOM 1447 C C . ILE A 1 172 ? 15.298 3.792 -32.364 1.00 86.81 172 ILE A C 1
ATOM 1449 O O . ILE A 1 172 ? 15.655 3.210 -33.382 1.00 86.81 172 ILE A O 1
ATOM 1453 N N . ARG A 1 173 ? 14.060 4.303 -32.236 1.00 85.62 173 ARG A N 1
ATOM 1454 C CA . ARG A 1 173 ? 12.944 4.307 -33.222 1.00 85.62 173 ARG A CA 1
ATOM 1455 C C . ARG A 1 173 ? 12.593 2.975 -33.916 1.00 85.62 173 ARG A C 1
ATOM 1457 O O . ARG A 1 173 ? 11.553 2.900 -34.567 1.00 85.62 173 ARG A O 1
ATOM 1464 N N . ASN A 1 174 ? 13.379 1.923 -33.724 1.00 90.12 174 ASN A N 1
ATOM 1465 C CA . ASN A 1 174 ? 13.271 0.607 -34.321 1.00 90.12 174 ASN A CA 1
ATOM 1466 C C . ASN A 1 174 ? 12.858 -0.401 -33.242 1.00 90.12 174 ASN A C 1
ATOM 1468 O O . ASN A 1 174 ? 13.627 -0.713 -32.332 1.00 90.12 174 ASN A O 1
ATOM 1472 N N . ASN A 1 175 ? 11.635 -0.922 -33.356 1.00 90.25 175 ASN A N 1
ATOM 1473 C CA . ASN A 1 175 ? 11.085 -1.859 -32.379 1.00 90.25 175 ASN A CA 1
ATOM 1474 C C . ASN A 1 175 ? 11.872 -3.175 -32.310 1.00 90.25 175 ASN A C 1
ATOM 1476 O O . ASN A 1 175 ? 11.960 -3.742 -31.229 1.00 90.25 175 ASN A O 1
ATOM 1480 N N . LYS A 1 176 ? 12.497 -3.623 -33.407 1.00 91.88 176 LYS A N 1
ATOM 1481 C CA . LYS A 1 176 ? 13.343 -4.823 -33.414 1.00 91.88 176 LYS A CA 1
ATOM 1482 C C . LYS A 1 176 ? 14.578 -4.642 -32.532 1.00 91.88 176 LYS A C 1
ATOM 1484 O O . LYS A 1 176 ? 14.864 -5.497 -31.700 1.00 91.88 176 LYS A O 1
ATOM 1489 N N . MET A 1 177 ? 15.258 -3.498 -32.649 1.00 91.81 177 MET A N 1
ATOM 1490 C CA . MET A 1 177 ? 16.391 -3.167 -31.774 1.00 91.81 177 MET A CA 1
ATOM 1491 C C . MET A 1 177 ? 15.945 -3.048 -30.313 1.00 91.81 177 MET A C 1
ATOM 1493 O O . MET A 1 177 ? 16.618 -3.545 -29.418 1.00 91.81 177 MET A O 1
ATOM 1497 N N . ILE A 1 178 ? 14.789 -2.426 -30.056 1.00 93.12 178 ILE A N 1
ATOM 1498 C CA . ILE A 1 178 ? 14.243 -2.302 -28.696 1.00 93.12 178 ILE A CA 1
ATOM 1499 C C . ILE A 1 178 ? 13.899 -3.680 -28.109 1.00 93.12 178 ILE A C 1
ATOM 1501 O O . ILE A 1 178 ? 14.221 -3.931 -26.950 1.00 93.12 178 ILE A O 1
ATOM 1505 N N . SER A 1 179 ? 13.297 -4.580 -28.890 1.00 93.19 179 SER A N 1
ATOM 1506 C CA . SER A 1 179 ? 13.041 -5.966 -28.480 1.00 93.19 179 SER A CA 1
ATOM 1507 C C . SER A 1 179 ? 14.334 -6.697 -28.120 1.00 93.19 179 SER A C 1
ATOM 1509 O O . SER A 1 179 ? 14.382 -7.357 -27.086 1.00 93.19 179 SER A O 1
ATOM 1511 N N . GLU A 1 180 ? 15.402 -6.513 -28.901 1.00 93.56 180 GLU A N 1
ATOM 1512 C CA . GLU A 1 180 ? 16.711 -7.107 -28.613 1.00 93.56 180 GLU A CA 1
ATOM 1513 C C . GLU A 1 180 ? 17.342 -6.538 -27.331 1.00 93.56 180 GLU A C 1
ATOM 1515 O O . GLU A 1 180 ? 17.843 -7.298 -26.507 1.00 93.56 180 GLU A O 1
ATOM 1520 N N . ILE A 1 181 ? 17.248 -5.222 -27.102 1.00 92.31 181 ILE A N 1
ATOM 1521 C CA . ILE A 1 181 ? 17.724 -4.571 -25.864 1.00 92.31 181 ILE A CA 1
ATOM 1522 C C . ILE A 1 181 ? 16.984 -5.103 -24.636 1.00 92.31 181 ILE A C 1
ATOM 1524 O O . ILE A 1 181 ? 17.569 -5.239 -23.562 1.00 92.31 181 ILE A O 1
ATOM 1528 N N . LEU A 1 182 ? 15.690 -5.380 -24.788 1.00 92.69 182 LEU A N 1
ATOM 1529 C CA . LEU A 1 182 ? 14.841 -5.920 -23.733 1.00 92.69 182 LEU A CA 1
ATOM 1530 C C . LEU A 1 182 ? 14.885 -7.452 -23.652 1.00 92.69 182 LEU A C 1
ATOM 1532 O O . LEU A 1 182 ? 14.209 -8.005 -22.788 1.00 92.69 182 LEU A O 1
ATOM 1536 N N . GLU A 1 183 ? 15.672 -8.123 -24.499 1.00 92.12 183 GLU A N 1
ATOM 1537 C CA . GLU A 1 183 ? 15.814 -9.585 -24.551 1.00 92.12 183 GLU A CA 1
ATOM 1538 C C . GLU A 1 183 ? 14.463 -10.312 -24.698 1.00 92.12 183 GLU A C 1
ATOM 1540 O O . GLU A 1 183 ? 14.1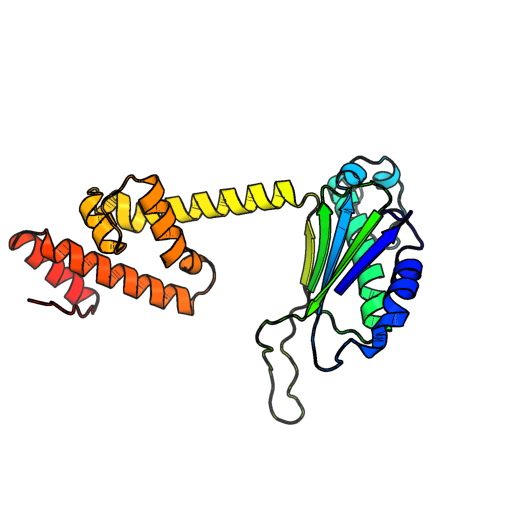89 -11.319 -24.044 1.00 92.12 183 GLU A O 1
ATOM 1545 N N . ILE A 1 184 ? 13.589 -9.777 -25.550 1.00 92.00 184 ILE A N 1
ATOM 1546 C CA . ILE A 1 184 ? 12.273 -10.345 -25.861 1.00 92.00 184 ILE A CA 1
ATOM 1547 C C . ILE A 1 184 ? 12.102 -10.517 -27.368 1.00 92.00 184 ILE A C 1
ATOM 1549 O O . ILE A 1 184 ? 12.795 -9.889 -28.168 1.00 92.00 184 ILE A O 1
ATOM 1553 N N . GLU A 1 185 ? 11.142 -11.350 -27.762 1.00 89.31 185 GLU A N 1
ATOM 1554 C CA . GLU A 1 185 ? 10.752 -11.468 -29.165 1.00 89.31 185 GLU A CA 1
ATOM 1555 C C . GLU A 1 185 ? 10.248 -10.127 -29.724 1.00 89.31 185 GLU A C 1
ATOM 1557 O O . GLU A 1 185 ? 9.757 -9.250 -28.998 1.00 89.31 185 GLU A O 1
ATOM 1562 N N . GLU A 1 186 ? 10.385 -9.958 -31.040 1.00 89.69 186 GLU A N 1
ATOM 1563 C CA . GLU A 1 186 ? 9.870 -8.783 -31.737 1.00 89.69 186 GLU A CA 1
ATOM 1564 C C . GLU A 1 186 ? 8.358 -8.661 -31.525 1.00 89.69 186 GLU A C 1
ATOM 1566 O O . GLU A 1 186 ? 7.600 -9.612 -31.721 1.00 89.69 186 GLU A O 1
ATOM 1571 N N . THR A 1 187 ? 7.907 -7.492 -31.072 1.00 90.44 187 THR A N 1
ATOM 1572 C CA . THR A 1 187 ? 6.512 -7.304 -30.670 1.00 90.44 187 THR A CA 1
ATOM 1573 C C . THR A 1 187 ? 6.064 -5.846 -30.785 1.00 90.44 187 THR A C 1
ATOM 1575 O O . THR A 1 187 ? 6.847 -4.936 -31.065 1.00 90.44 187 THR A O 1
ATOM 1578 N N . ASP A 1 188 ? 4.766 -5.623 -30.576 1.00 90.62 188 ASP A N 1
ATOM 1579 C CA . ASP A 1 188 ? 4.159 -4.301 -30.487 1.00 90.62 188 ASP A CA 1
ATOM 1580 C C . ASP A 1 188 ? 4.688 -3.449 -29.315 1.00 90.62 188 ASP A C 1
ATOM 1582 O O . ASP A 1 188 ? 5.272 -3.930 -28.342 1.00 90.62 188 ASP A O 1
ATOM 1586 N N . GLU A 1 189 ? 4.434 -2.145 -29.407 1.00 87.62 189 GLU A N 1
ATOM 1587 C CA . GLU A 1 189 ? 4.895 -1.149 -28.440 1.00 87.62 189 GLU A CA 1
ATOM 1588 C C . GLU A 1 189 ? 4.343 -1.365 -27.023 1.00 87.62 189 GLU A C 1
ATOM 1590 O O . GLU A 1 189 ? 5.041 -1.084 -26.050 1.00 87.62 189 GLU A O 1
ATOM 1595 N N . ILE A 1 190 ? 3.130 -1.905 -26.880 1.00 89.12 190 ILE A N 1
ATOM 1596 C CA . ILE A 1 190 ? 2.522 -2.144 -25.565 1.00 89.12 190 ILE A CA 1
ATOM 1597 C C . ILE A 1 190 ? 3.316 -3.220 -24.824 1.00 89.12 190 ILE A C 1
ATOM 1599 O O . ILE A 1 190 ? 3.653 -3.050 -23.650 1.00 89.12 190 ILE A O 1
ATOM 1603 N N . LYS A 1 191 ? 3.673 -4.311 -25.508 1.00 91.56 191 LYS A N 1
ATOM 1604 C CA . LYS A 1 191 ? 4.507 -5.360 -24.917 1.00 91.56 191 LYS A CA 1
ATOM 1605 C C . LYS A 1 191 ? 5.933 -4.881 -24.644 1.00 91.56 191 LYS A C 1
ATOM 1607 O O . LYS A 1 191 ? 6.484 -5.262 -23.614 1.00 91.56 191 LYS A O 1
ATOM 1612 N N . LEU A 1 192 ? 6.501 -4.007 -25.481 1.00 92.75 192 LEU A N 1
ATOM 1613 C CA . LEU A 1 192 ? 7.809 -3.390 -25.211 1.00 92.75 192 LEU A CA 1
ATOM 1614 C C . LEU A 1 192 ? 7.784 -2.553 -23.922 1.00 92.75 192 LEU A C 1
ATOM 1616 O O . LEU A 1 192 ? 8.645 -2.725 -23.059 1.00 92.75 192 LEU A O 1
ATOM 1620 N N . ILE A 1 193 ? 6.767 -1.701 -23.748 1.00 91.38 193 ILE A N 1
ATOM 1621 C CA . ILE A 1 193 ? 6.590 -0.887 -22.535 1.00 91.38 193 ILE A CA 1
ATOM 1622 C C . ILE A 1 193 ? 6.412 -1.778 -21.303 1.00 91.38 193 ILE A C 1
ATOM 1624 O O . ILE A 1 193 ? 7.034 -1.525 -20.273 1.00 91.38 193 ILE A O 1
ATOM 1628 N N . ASN A 1 194 ? 5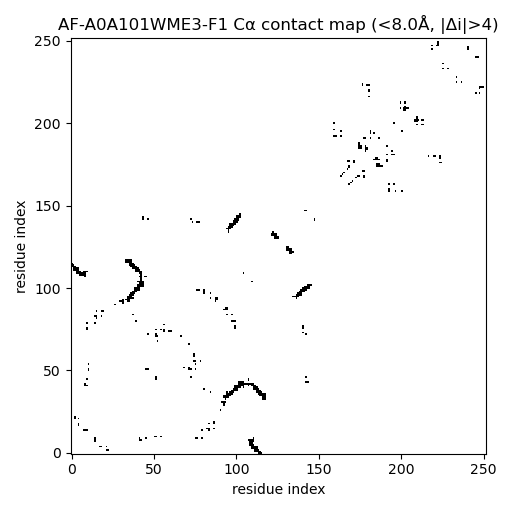.606 -2.837 -21.400 1.00 90.81 194 ASN A N 1
ATOM 1629 C CA . ASN A 1 194 ? 5.381 -3.762 -20.288 1.00 90.81 194 ASN A CA 1
ATOM 1630 C C . ASN A 1 194 ? 6.660 -4.515 -19.893 1.00 90.81 194 ASN A C 1
ATOM 1632 O O . ASN A 1 194 ? 6.954 -4.653 -18.705 1.00 90.81 194 ASN A O 1
ATOM 1636 N N . SER A 1 195 ? 7.451 -4.961 -20.870 1.00 93.06 195 SER A N 1
ATOM 1637 C CA . SER A 1 195 ? 8.744 -5.607 -20.620 1.00 93.06 195 SER A CA 1
ATOM 1638 C C . SER A 1 195 ? 9.752 -4.638 -20.007 1.00 93.06 195 SER A C 1
ATOM 1640 O O . SER A 1 195 ? 10.421 -4.989 -19.034 1.00 93.06 195 SER A O 1
ATOM 1642 N N . PHE A 1 196 ? 9.796 -3.393 -20.493 1.00 92.38 196 PHE A N 1
ATOM 1643 C CA . PHE A 1 196 ? 10.602 -2.334 -19.890 1.00 92.38 196 PHE A CA 1
ATOM 1644 C C . PHE A 1 196 ? 10.183 -2.067 -18.437 1.00 92.38 196 PHE A C 1
ATOM 1646 O O . PHE A 1 196 ? 11.034 -2.032 -17.553 1.00 92.38 196 PHE A O 1
ATOM 1653 N N . ALA A 1 197 ? 8.881 -1.957 -18.158 1.00 90.25 197 ALA A N 1
ATOM 1654 C CA . ALA A 1 197 ? 8.356 -1.771 -16.805 1.00 90.25 197 ALA A CA 1
ATOM 1655 C C . ALA A 1 197 ? 8.752 -2.922 -15.868 1.00 90.25 197 ALA A C 1
ATOM 1657 O O . ALA A 1 197 ? 9.152 -2.692 -14.729 1.00 90.25 197 ALA A O 1
ATOM 1658 N N . LYS A 1 198 ? 8.686 -4.164 -16.359 1.00 89.44 198 LYS A N 1
ATOM 1659 C CA . LYS A 1 198 ? 9.031 -5.360 -15.584 1.00 89.44 198 LYS A CA 1
ATOM 1660 C C . LYS A 1 198 ? 10.513 -5.406 -15.208 1.00 89.44 198 LYS A C 1
ATOM 1662 O O . LYS A 1 198 ? 10.836 -5.780 -14.086 1.00 89.44 198 LYS A O 1
ATOM 1667 N N . GLN A 1 199 ? 11.402 -5.039 -16.130 1.00 87.94 199 GLN A N 1
ATOM 1668 C CA . GLN A 1 199 ? 12.851 -5.089 -15.903 1.00 87.94 199 GLN A CA 1
ATOM 1669 C C . GLN A 1 199 ? 13.370 -3.856 -15.153 1.00 87.94 199 GLN A C 1
ATOM 1671 O O . GLN A 1 199 ? 14.220 -3.968 -14.274 1.00 87.94 199 GLN A O 1
ATOM 1676 N N . TYR A 1 200 ? 12.830 -2.681 -15.472 1.00 84.69 200 TYR A N 1
ATOM 1677 C CA . TYR A 1 200 ? 13.400 -1.394 -15.081 1.00 84.69 200 TYR A CA 1
ATOM 1678 C C . TYR A 1 200 ? 12.454 -0.532 -14.242 1.00 84.69 200 TYR A C 1
ATOM 1680 O O . TYR A 1 200 ? 12.808 0.577 -13.856 1.00 84.69 200 TYR A O 1
ATOM 1688 N N . GLY A 1 201 ? 11.268 -1.022 -13.882 1.00 75.81 201 GLY A N 1
ATOM 1689 C CA . GLY A 1 201 ? 10.321 -0.270 -13.057 1.00 75.81 201 GLY A CA 1
ATOM 1690 C C . GLY A 1 201 ? 10.841 0.071 -11.658 1.00 75.81 201 GLY A C 1
ATOM 1691 O O . GLY A 1 201 ? 10.422 1.068 -11.075 1.00 75.81 201 GLY A O 1
ATOM 1692 N N . ILE A 1 202 ? 11.796 -0.714 -11.148 1.00 72.31 202 ILE A N 1
ATOM 1693 C CA . ILE A 1 202 ? 12.476 -0.486 -9.863 1.00 72.31 202 ILE A CA 1
ATOM 1694 C C . ILE A 1 202 ? 13.463 0.691 -9.921 1.00 72.31 202 ILE A C 1
ATOM 1696 O O . ILE A 1 202 ? 13.784 1.240 -8.868 1.00 72.31 202 ILE A O 1
ATOM 1700 N N . LEU A 1 203 ? 13.867 1.156 -11.118 1.00 68.62 203 LEU A N 1
ATOM 1701 C CA . LEU A 1 203 ? 14.683 2.374 -11.287 1.00 68.62 203 LEU A CA 1
ATOM 1702 C C . LEU A 1 203 ? 14.109 3.585 -10.530 1.00 68.62 203 LEU A C 1
ATOM 1704 O O . LEU A 1 203 ? 14.831 4.530 -10.243 1.00 68.62 203 LEU A O 1
ATOM 1708 N N . LEU A 1 204 ? 12.806 3.566 -10.246 1.00 62.56 204 LEU A N 1
ATOM 1709 C CA . LEU A 1 204 ? 12.053 4.646 -9.620 1.00 62.56 204 LEU A CA 1
ATOM 1710 C C . LEU A 1 204 ? 12.060 4.637 -8.088 1.00 62.56 204 LEU A C 1
ATOM 1712 O O . LEU A 1 204 ? 11.572 5.596 -7.497 1.00 62.56 204 LEU A O 1
ATOM 1716 N N . LEU A 1 205 ? 12.520 3.556 -7.453 1.00 63.12 205 LEU A N 1
ATOM 1717 C CA . LEU A 1 205 ? 12.244 3.292 -6.035 1.00 63.12 205 LEU A CA 1
ATOM 1718 C C . LEU A 1 205 ? 13.499 3.116 -5.173 1.00 63.12 205 LEU A C 1
ATOM 1720 O O . LEU A 1 205 ? 13.417 3.267 -3.958 1.00 63.12 205 LEU A O 1
ATOM 1724 N N . ASP A 1 206 ? 14.641 2.789 -5.775 1.00 69.25 206 ASP A N 1
ATOM 1725 C CA . ASP A 1 206 ? 15.883 2.489 -5.058 1.00 69.25 206 ASP A CA 1
ATOM 1726 C C . ASP A 1 206 ? 17.070 3.108 -5.799 1.00 69.25 206 ASP A C 1
ATOM 1728 O O . ASP A 1 206 ? 17.367 2.713 -6.922 1.00 69.25 206 ASP A O 1
ATOM 1732 N N . ASP A 1 207 ? 17.771 4.055 -5.175 1.00 68.69 207 ASP A N 1
ATOM 1733 C CA . ASP A 1 207 ? 18.894 4.758 -5.807 1.00 68.69 207 ASP A CA 1
ATOM 1734 C C . ASP A 1 207 ? 20.070 3.825 -6.144 1.00 68.69 207 ASP A C 1
ATOM 1736 O O . ASP A 1 207 ? 20.729 3.989 -7.176 1.00 68.69 207 ASP A O 1
ATOM 1740 N N . LYS A 1 208 ? 20.346 2.816 -5.306 1.00 74.94 208 LYS A N 1
ATOM 1741 C CA . LYS A 1 208 ? 21.474 1.896 -5.517 1.00 74.94 208 LYS A CA 1
ATOM 1742 C C . LYS A 1 208 ? 21.139 0.868 -6.585 1.00 74.94 208 LYS A C 1
ATOM 1744 O O . LYS A 1 208 ? 21.863 0.753 -7.575 1.00 74.94 208 LYS A O 1
ATOM 1749 N N . LYS A 1 209 ? 20.023 0.159 -6.411 1.00 77.00 209 LYS A N 1
ATOM 1750 C CA . LYS A 1 209 ? 19.554 -0.833 -7.389 1.00 77.00 209 LYS A CA 1
ATOM 1751 C C . LYS A 1 209 ? 19.159 -0.167 -8.705 1.00 77.00 209 LYS A C 1
ATOM 1753 O O . LYS A 1 209 ? 19.361 -0.731 -9.777 1.00 77.00 209 LYS A O 1
ATOM 1758 N N . GLY A 1 210 ? 18.655 1.060 -8.632 1.00 78.75 210 GLY A N 1
ATOM 1759 C CA . GLY A 1 210 ? 18.353 1.896 -9.780 1.00 78.75 210 GLY A CA 1
ATOM 1760 C C . GLY A 1 210 ? 19.604 2.232 -10.587 1.00 78.75 210 GLY A C 1
ATOM 1761 O O . GLY A 1 210 ? 19.612 2.066 -11.802 1.00 78.75 210 GLY A O 1
ATOM 1762 N N . THR A 1 211 ? 20.698 2.612 -9.925 1.00 79.38 211 THR A N 1
ATOM 1763 C CA . THR A 1 211 ? 21.977 2.864 -10.611 1.00 79.38 211 THR A CA 1
ATOM 1764 C C . THR A 1 211 ? 22.494 1.613 -11.329 1.00 79.38 211 THR A C 1
ATOM 1766 O O . THR A 1 211 ? 22.921 1.690 -12.481 1.00 79.38 211 THR A O 1
ATOM 1769 N N . GLU A 1 212 ? 22.418 0.445 -10.687 1.00 83.50 212 GLU A N 1
ATOM 1770 C CA . GLU A 1 212 ? 22.843 -0.822 -11.291 1.00 83.50 212 GLU A CA 1
ATOM 1771 C C . GLU A 1 212 ? 22.004 -1.185 -12.525 1.00 83.50 212 GLU A C 1
ATOM 1773 O O . GLU A 1 212 ? 22.553 -1.423 -13.603 1.00 83.50 212 GLU A O 1
ATOM 1778 N N . LEU A 1 213 ? 20.675 -1.155 -12.397 1.00 84.00 213 LEU A N 1
ATOM 1779 C CA . LEU A 1 213 ? 19.747 -1.427 -13.497 1.00 84.00 213 LEU A CA 1
ATOM 1780 C C . LEU A 1 213 ? 19.921 -0.432 -14.654 1.00 84.00 213 LEU A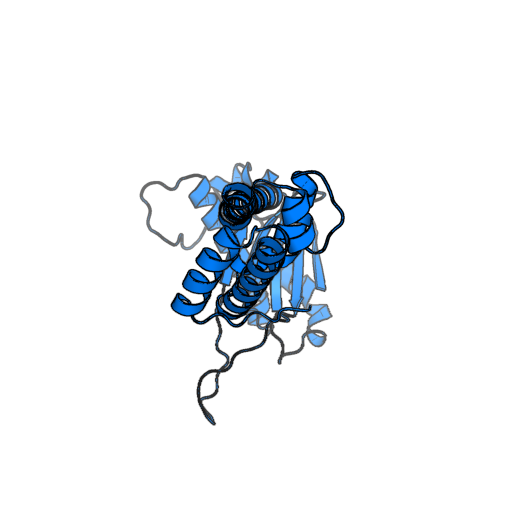 C 1
ATOM 1782 O O . LEU A 1 213 ? 19.819 -0.814 -15.820 1.00 84.00 213 LEU A O 1
ATOM 1786 N N . PHE A 1 214 ? 20.221 0.834 -14.353 1.00 83.38 214 PHE A N 1
ATOM 1787 C CA . PHE A 1 214 ? 20.480 1.846 -15.372 1.00 83.38 214 PHE A CA 1
ATOM 1788 C C . PHE A 1 214 ? 21.772 1.554 -16.140 1.00 83.38 214 PHE A C 1
ATOM 1790 O O . PHE A 1 214 ? 21.794 1.651 -17.366 1.00 83.38 214 PHE A O 1
ATOM 1797 N N . ASN A 1 215 ? 22.832 1.135 -15.443 1.00 83.75 215 ASN A N 1
ATOM 1798 C CA . ASN A 1 215 ? 24.080 0.721 -16.082 1.00 83.75 215 ASN A CA 1
ATOM 1799 C C . ASN A 1 215 ? 23.881 -0.522 -16.958 1.00 83.75 215 ASN A C 1
ATOM 1801 O O . ASN A 1 215 ? 24.386 -0.558 -18.077 1.00 83.75 215 ASN A O 1
ATOM 1805 N N . GLN A 1 216 ? 23.098 -1.503 -16.503 1.00 86.75 216 GLN A N 1
ATOM 1806 C CA . GLN A 1 216 ? 22.754 -2.680 -17.308 1.00 86.75 216 GLN A CA 1
ATOM 1807 C C . GLN A 1 216 ? 21.992 -2.294 -18.583 1.00 86.75 216 GLN A C 1
ATOM 1809 O O . GLN A 1 216 ? 22.355 -2.740 -19.672 1.00 86.75 216 GLN A O 1
ATOM 1814 N N . LEU A 1 217 ? 20.976 -1.429 -18.469 1.00 88.81 217 LEU A N 1
ATOM 1815 C CA . LEU A 1 217 ? 20.246 -0.895 -19.622 1.00 88.81 217 LEU A CA 1
ATOM 1816 C C . LEU A 1 217 ? 21.192 -0.184 -20.595 1.00 88.81 217 LEU A C 1
ATOM 1818 O O . LEU A 1 217 ? 21.160 -0.458 -21.791 1.00 88.81 217 LEU A O 1
ATOM 1822 N N . ARG A 1 218 ? 22.059 0.694 -20.078 1.00 85.44 218 ARG A N 1
ATOM 1823 C CA . ARG A 1 218 ? 23.052 1.441 -20.859 1.00 85.44 218 ARG A CA 1
ATOM 1824 C C . ARG A 1 218 ? 23.957 0.495 -21.649 1.00 85.44 218 ARG A C 1
ATOM 1826 O O . ARG A 1 218 ? 24.076 0.652 -22.860 1.00 85.44 218 ARG A O 1
ATOM 1833 N N . THR A 1 219 ? 24.528 -0.520 -21.001 1.00 85.88 219 THR A N 1
ATOM 1834 C CA . THR A 1 219 ? 25.374 -1.524 -21.663 1.00 85.88 219 THR A CA 1
ATOM 1835 C C . THR A 1 219 ? 24.619 -2.270 -22.763 1.00 85.88 219 THR A C 1
ATOM 1837 O O . THR A 1 219 ? 25.129 -2.402 -23.873 1.00 85.88 219 THR A O 1
ATOM 1840 N N . ARG A 1 220 ? 23.381 -2.710 -22.503 1.00 88.44 220 ARG A N 1
ATOM 1841 C CA . ARG A 1 220 ? 22.560 -3.417 -23.502 1.00 88.44 220 ARG A CA 1
ATOM 1842 C C . ARG A 1 220 ? 22.237 -2.551 -24.713 1.00 88.44 220 ARG A C 1
ATOM 1844 O O . ARG A 1 220 ? 22.375 -3.019 -25.840 1.00 88.44 220 ARG A O 1
ATOM 1851 N N . VAL A 1 221 ? 21.855 -1.294 -24.485 1.00 89.06 221 VAL A N 1
ATOM 1852 C CA . VAL A 1 221 ? 21.610 -0.320 -25.557 1.00 89.06 221 VAL A CA 1
ATOM 1853 C C . VAL A 1 221 ? 22.838 -0.216 -26.452 1.00 89.06 221 VAL A C 1
ATOM 1855 O O . VAL A 1 221 ? 22.720 -0.382 -27.662 1.00 89.06 221 VAL A O 1
ATOM 1858 N N . PHE A 1 222 ? 24.022 -0.014 -25.871 1.00 85.19 222 PHE A N 1
ATOM 1859 C CA . PHE A 1 222 ? 25.242 0.108 -26.662 1.00 85.19 222 PHE A CA 1
ATOM 1860 C C . PHE A 1 222 ? 25.594 -1.168 -27.430 1.00 85.19 222 PHE A C 1
ATOM 1862 O O . PHE A 1 222 ? 25.947 -1.075 -28.603 1.00 85.19 222 PHE A O 1
ATOM 1869 N N . ASN A 1 223 ? 25.446 -2.342 -26.812 1.00 86.44 223 ASN A N 1
ATOM 1870 C CA . ASN A 1 223 ? 25.694 -3.626 -27.472 1.00 86.44 223 ASN A CA 1
ATOM 1871 C C . ASN A 1 223 ? 24.821 -3.806 -28.710 1.00 86.44 223 AS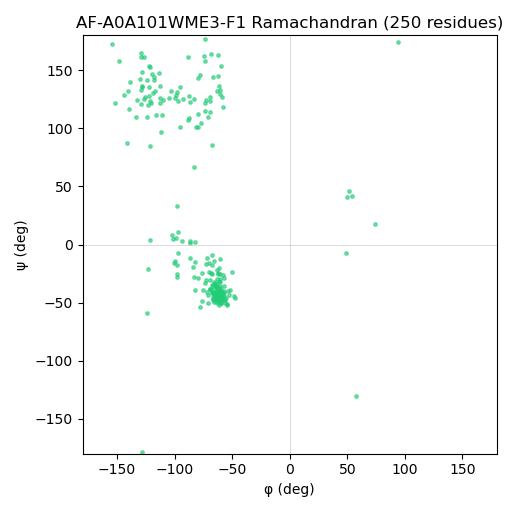N A C 1
ATOM 1873 O O . ASN A 1 223 ? 25.306 -4.243 -29.749 1.00 86.44 223 ASN A O 1
ATOM 1877 N N . VAL A 1 224 ? 23.533 -3.478 -28.599 1.00 89.75 224 VAL A N 1
ATOM 1878 C CA . VAL A 1 224 ? 22.606 -3.606 -29.720 1.00 89.75 224 VAL A CA 1
ATOM 1879 C C . VAL A 1 224 ? 22.908 -2.549 -30.772 1.00 89.75 224 VAL A C 1
ATOM 1881 O O . VAL A 1 224 ? 23.118 -2.923 -31.916 1.00 89.75 224 VAL A O 1
ATOM 1884 N N . LEU A 1 225 ? 23.033 -1.266 -30.417 1.00 86.69 225 LEU A N 1
ATOM 1885 C CA . LEU A 1 225 ? 23.354 -0.215 -31.395 1.00 86.69 225 LEU A CA 1
ATOM 1886 C C . LEU A 1 225 ? 24.611 -0.555 -32.204 1.00 86.69 225 LEU A C 1
ATOM 1888 O O . LEU A 1 225 ? 24.592 -0.479 -33.427 1.00 86.69 225 LEU A O 1
ATOM 1892 N N . TYR A 1 226 ? 25.658 -1.048 -31.543 1.00 84.62 226 TYR A N 1
ATOM 1893 C CA . TYR A 1 226 ? 26.898 -1.443 -32.202 1.00 84.62 226 TYR A CA 1
ATOM 1894 C C . TYR A 1 226 ? 26.719 -2.558 -33.250 1.00 84.62 226 TYR A C 1
ATOM 1896 O O . TYR A 1 226 ? 27.455 -2.586 -34.231 1.00 84.62 226 TYR A O 1
ATOM 1904 N N . LYS A 1 227 ? 25.743 -3.465 -33.093 1.00 86.81 227 LYS A N 1
ATOM 1905 C CA . LYS A 1 227 ? 25.444 -4.501 -34.102 1.00 86.81 227 LYS A CA 1
ATOM 1906 C C . LYS A 1 227 ? 24.769 -3.945 -35.353 1.00 86.81 227 LYS A C 1
ATOM 1908 O O . LYS A 1 227 ? 24.923 -4.525 -36.423 1.00 86.81 227 LYS A O 1
ATOM 1913 N N . TYR A 1 228 ? 23.986 -2.879 -35.207 1.00 84.94 228 TYR A N 1
ATOM 1914 C CA . TYR A 1 228 ? 23.174 -2.329 -36.294 1.00 84.94 228 TYR A CA 1
ATOM 1915 C C . TYR A 1 228 ? 23.789 -1.093 -36.954 1.00 84.94 228 TYR A C 1
ATOM 1917 O O . TYR A 1 228 ? 23.347 -0.730 -38.039 1.00 84.94 228 TYR A O 1
ATOM 1925 N N . PHE A 1 229 ? 24.772 -0.466 -36.313 1.00 86.06 229 PHE A N 1
ATOM 1926 C CA . PHE A 1 229 ? 25.483 0.695 -36.836 1.00 86.06 229 PHE A CA 1
ATOM 1927 C C . PHE A 1 229 ? 26.528 0.302 -37.881 1.00 86.06 229 PHE A C 1
ATOM 1929 O O . PHE A 1 229 ? 27.173 -0.754 -37.787 1.00 86.06 229 PHE A O 1
ATOM 1936 N N . ASP A 1 230 ? 26.710 1.170 -38.871 1.00 87.19 230 ASP A N 1
ATOM 1937 C CA . ASP A 1 230 ? 27.813 1.054 -39.820 1.00 87.19 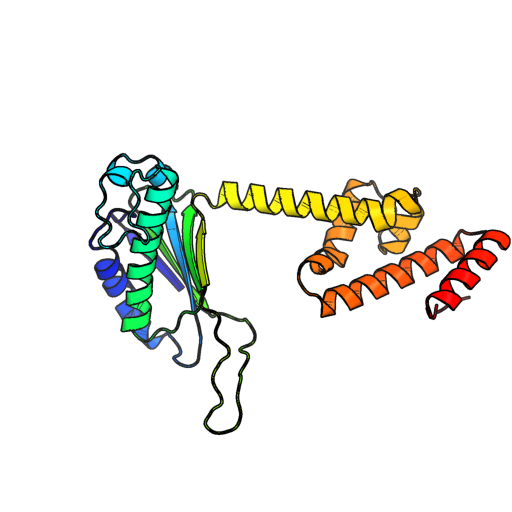230 ASP A CA 1
ATOM 1938 C C . ASP A 1 230 ? 29.165 1.440 -39.180 1.00 87.19 230 ASP A C 1
ATOM 1940 O O . ASP A 1 230 ? 29.253 1.778 -37.998 1.00 87.19 230 ASP A O 1
ATOM 1944 N N . GLU A 1 231 ? 30.267 1.309 -39.922 1.00 83.50 231 GLU A N 1
ATOM 1945 C CA . GLU A 1 231 ? 31.608 1.566 -39.373 1.00 83.50 231 GLU A CA 1
ATOM 1946 C C . GLU A 1 231 ? 31.860 3.042 -39.018 1.00 83.50 231 GLU A C 1
ATOM 1948 O O . GLU A 1 231 ? 32.676 3.316 -38.134 1.00 83.50 231 GLU A O 1
ATOM 1953 N N . GLU A 1 232 ? 31.155 3.983 -39.653 1.00 83.25 232 GLU A N 1
ATOM 1954 C CA . GLU A 1 232 ? 31.257 5.415 -39.356 1.00 83.25 232 GLU A CA 1
ATOM 1955 C C . GLU A 1 232 ? 30.501 5.731 -38.055 1.00 83.25 232 GLU A C 1
ATOM 1957 O O . GLU A 1 232 ? 31.078 6.268 -37.106 1.00 83.25 232 GLU A O 1
ATOM 1962 N N . GLU A 1 233 ? 29.265 5.248 -37.933 1.00 84.25 233 GLU A N 1
ATOM 1963 C CA . GLU A 1 233 ? 28.437 5.354 -36.726 1.00 84.25 233 GLU A CA 1
ATOM 1964 C C . GLU A 1 233 ? 29.065 4.631 -35.515 1.00 84.25 233 GLU A C 1
ATOM 1966 O O . GLU A 1 233 ? 29.032 5.119 -34.379 1.00 84.25 233 GLU A O 1
ATOM 1971 N N . LYS A 1 234 ? 29.709 3.474 -35.728 1.00 84.38 234 LYS A N 1
ATOM 1972 C CA . LYS A 1 234 ? 30.473 2.765 -34.684 1.00 84.38 234 LYS A CA 1
ATOM 1973 C C . LYS A 1 234 ? 31.678 3.567 -34.203 1.00 84.38 234 LYS A C 1
ATOM 1975 O O . LYS A 1 234 ? 32.016 3.489 -33.016 1.00 84.38 234 LYS A O 1
ATOM 1980 N N . ALA A 1 235 ? 32.357 4.296 -35.089 1.00 81.25 235 ALA A N 1
ATOM 1981 C CA . ALA A 1 235 ? 33.494 5.131 -34.713 1.00 81.25 235 ALA A CA 1
ATOM 1982 C C . ALA A 1 235 ? 33.052 6.282 -33.797 1.00 81.25 235 ALA A C 1
ATOM 1984 O O . ALA A 1 235 ? 33.682 6.509 -32.761 1.00 81.25 235 ALA A O 1
ATOM 1985 N N . GLU A 1 236 ? 31.924 6.926 -34.106 1.00 82.06 236 GLU A N 1
ATOM 1986 C CA . GLU A 1 236 ? 31.314 7.944 -33.242 1.00 82.06 236 GLU A CA 1
ATOM 1987 C C . GLU A 1 236 ? 30.897 7.367 -31.883 1.00 82.06 236 GLU A C 1
ATOM 1989 O O . GLU A 1 236 ? 31.197 7.941 -30.829 1.00 82.06 236 GLU A O 1
ATOM 1994 N N . LEU A 1 237 ? 30.275 6.183 -31.883 1.00 80.56 237 LEU A N 1
ATOM 1995 C CA . LEU A 1 237 ? 29.867 5.505 -30.655 1.00 80.56 237 LEU A CA 1
ATOM 1996 C C . LEU A 1 237 ? 31.075 5.202 -29.755 1.00 80.56 237 LEU A C 1
ATOM 1998 O O . LEU A 1 237 ? 31.022 5.452 -28.553 1.00 80.56 237 LEU A O 1
ATOM 2002 N N . ARG A 1 238 ? 32.195 4.732 -30.322 1.00 79.81 238 ARG A N 1
ATOM 2003 C CA . ARG A 1 238 ? 33.445 4.465 -29.582 1.00 79.81 238 ARG A CA 1
ATOM 2004 C C . ARG A 1 238 ? 33.999 5.711 -28.890 1.00 79.81 238 ARG A C 1
ATOM 2006 O O . ARG A 1 238 ? 34.491 5.597 -27.767 1.00 79.81 238 ARG A O 1
ATOM 2013 N N . GLU A 1 239 ? 33.910 6.884 -29.508 1.00 80.81 239 GLU A N 1
ATOM 2014 C CA . GLU A 1 239 ? 34.359 8.137 -28.886 1.00 80.81 239 GLU A CA 1
ATOM 2015 C C . GLU A 1 239 ? 33.463 8.552 -27.708 1.00 80.81 239 GLU A C 1
ATOM 2017 O O . GLU A 1 239 ? 33.967 8.967 -26.658 1.00 80.81 239 GLU A O 1
ATOM 2022 N N . ILE A 1 240 ? 32.146 8.343 -27.814 1.00 79.69 240 ILE A N 1
ATOM 2023 C CA . ILE A 1 240 ? 31.207 8.554 -26.699 1.00 79.69 240 ILE A CA 1
ATOM 2024 C C . ILE A 1 240 ? 31.519 7.594 -25.541 1.00 79.69 240 ILE A C 1
ATOM 2026 O O . ILE A 1 240 ? 31.608 8.022 -24.390 1.00 79.69 240 ILE A O 1
ATOM 2030 N N . LEU A 1 241 ? 31.746 6.309 -25.833 1.00 76.81 241 LEU A N 1
ATOM 2031 C CA . LEU A 1 241 ? 32.062 5.288 -24.826 1.00 76.81 241 LEU A CA 1
ATOM 2032 C C . LEU A 1 241 ? 33.364 5.589 -24.072 1.00 76.81 241 LEU A C 1
ATOM 2034 O O . LEU A 1 241 ? 33.413 5.425 -22.851 1.00 76.81 241 LEU A O 1
ATOM 2038 N N . LYS A 1 242 ? 34.400 6.070 -24.776 1.00 78.12 242 LYS A N 1
ATOM 2039 C CA . LYS A 1 242 ? 35.671 6.502 -24.168 1.00 78.12 242 LYS A CA 1
ATOM 2040 C C . LYS A 1 242 ? 35.475 7.690 -23.233 1.00 78.12 242 LYS A C 1
ATOM 2042 O O . LYS A 1 242 ? 36.002 7.685 -22.124 1.00 78.12 242 LYS A O 1
ATOM 2047 N N . LYS A 1 243 ? 34.703 8.692 -23.660 1.00 76.62 243 LYS A N 1
ATOM 2048 C CA . LYS A 1 243 ? 34.411 9.888 -22.856 1.00 76.62 243 LYS A CA 1
ATOM 2049 C C . LYS A 1 243 ? 33.630 9.554 -21.581 1.00 76.62 243 LYS A C 1
ATOM 2051 O O . LYS A 1 243 ? 33.848 10.174 -20.546 1.00 76.62 243 LYS A O 1
ATOM 2056 N N . GLU A 1 244 ? 32.756 8.557 -21.660 1.00 71.06 244 GLU A N 1
ATOM 2057 C CA . GLU A 1 244 ? 31.872 8.114 -20.577 1.00 71.06 244 GLU A CA 1
ATOM 2058 C C . GLU A 1 244 ? 32.448 6.961 -19.727 1.00 71.06 244 GLU A C 1
ATOM 2060 O O . GLU A 1 244 ? 31.764 6.468 -18.826 1.00 71.06 244 GLU A O 1
ATOM 2065 N N . ASN A 1 245 ? 33.686 6.530 -20.006 1.00 71.75 245 ASN A N 1
ATOM 2066 C CA . ASN A 1 245 ? 34.400 5.431 -19.344 1.00 71.75 245 ASN A CA 1
ATOM 2067 C C . ASN A 1 245 ? 33.601 4.109 -19.276 1.00 71.75 245 ASN A C 1
ATOM 2069 O O . ASN A 1 245 ? 33.511 3.467 -18.228 1.00 71.75 245 ASN A O 1
ATOM 2073 N N . ILE A 1 246 ? 32.982 3.712 -20.393 1.00 65.75 246 ILE A N 1
ATOM 2074 C CA . ILE A 1 246 ? 32.167 2.491 -20.501 1.00 65.75 246 ILE A CA 1
ATOM 2075 C C . ILE A 1 246 ? 32.983 1.380 -21.147 1.00 65.75 246 ILE A C 1
ATOM 2077 O O . ILE A 1 246 ? 33.466 1.538 -22.266 1.00 65.75 246 ILE A O 1
ATOM 2081 N N . GLN A 1 247 ? 33.071 0.227 -20.484 1.00 62.09 247 GLN A N 1
ATOM 2082 C CA . GLN A 1 247 ? 33.599 -0.994 -21.090 1.00 62.09 247 GLN A CA 1
ATOM 2083 C C . GLN A 1 247 ? 32.459 -1.815 -21.694 1.00 62.09 247 GLN A C 1
ATOM 2085 O O . GLN A 1 247 ? 31.500 -2.156 -21.003 1.00 62.09 247 GLN A O 1
ATOM 2090 N N . ILE A 1 248 ? 32.577 -2.140 -22.980 1.00 60.44 248 ILE A N 1
ATOM 2091 C CA . ILE A 1 248 ? 31.660 -3.039 -23.679 1.00 60.44 248 ILE A CA 1
ATOM 2092 C C . ILE A 1 248 ? 32.333 -4.398 -23.849 1.00 60.44 248 ILE A C 1
ATOM 2094 O O . ILE A 1 248 ? 33.470 -4.468 -24.313 1.00 60.44 248 ILE A O 1
ATOM 2098 N N . GLN A 1 249 ? 31.621 -5.474 -23.507 1.00 55.50 249 GLN A N 1
ATOM 2099 C CA . GLN A 1 249 ? 31.989 -6.819 -23.941 1.00 55.50 249 GLN A CA 1
ATOM 2100 C C . GLN A 1 249 ? 31.468 -7.017 -25.364 1.00 55.50 249 GLN A C 1
ATOM 2102 O O . GLN A 1 249 ? 30.272 -7.214 -25.576 1.00 55.50 249 GLN A O 1
ATOM 2107 N N . LEU A 1 250 ? 32.367 -6.897 -26.337 1.00 51.44 250 LEU A N 1
ATOM 2108 C CA . LEU A 1 250 ? 32.089 -7.276 -27.715 1.00 51.44 250 LEU A CA 1
ATOM 2109 C C . LEU A 1 250 ? 32.234 -8.798 -27.796 1.00 51.44 250 LEU A C 1
ATOM 2111 O O . LEU A 1 250 ? 33.328 -9.319 -27.597 1.00 51.44 250 LEU A O 1
ATOM 2115 N N . ASN A 1 251 ? 31.125 -9.498 -28.023 1.00 42.91 251 ASN A N 1
ATOM 2116 C CA . ASN A 1 251 ? 31.181 -10.881 -28.478 1.00 42.91 251 ASN A CA 1
ATOM 2117 C C . ASN A 1 251 ? 31.242 -10.824 -30.005 1.00 42.91 251 ASN A C 1
ATOM 2119 O O . ASN A 1 251 ? 30.249 -10.431 -30.624 1.00 42.91 251 ASN A O 1
ATOM 2123 N N . ASP A 1 252 ? 32.419 -11.128 -30.553 1.00 36.34 252 ASP A N 1
ATOM 2124 C CA . ASP A 1 252 ? 32.636 -11.357 -31.987 1.00 36.34 252 ASP A CA 1
ATOM 2125 C C . ASP A 1 252 ? 31.838 -12.575 -32.488 1.00 36.34 252 ASP A C 1
ATOM 2127 O O . ASP A 1 252 ? 31.742 -13.580 -31.739 1.00 36.34 252 ASP A O 1
#

Radius of gyration: 25.95 Å; Cα contacts (8 Å, |Δi|>4): 298; chains: 1; bounding box: 60×44×65 Å

Sequence (252 aa):
MEYILPNTDIFDEQIAIKFNEIINPDMDSYDKEKIYELTVSFHVNLLKDLRMETFPVPEPPYKRKKVSREEKIGDVLRFQLKRLGEVLDENGIESDSKTIQGDDLEAEDIIKIEINEDLREQKYIGKGKNRRRDRVKSSWIIENRREHQKRVSKAYSEIINRLYRKYLKDPIRNNKMISEILEIEETDEIKLINSFAKQYGILLLDDKKGTELFNQLRTRVFNVLYKYFDEEEKAELREILKKENIQIQLND

Foldseek 3Di:
DKDKQFQAALLDPCVLVSLLVGCVVCLVVADLVFEKAKEKEAALCCLVDPCLVVRDQPDLPDPDPDADSVSSLVRSQVRSQVSNVVSCVVSSHHYQHTEYAHENDPDRRMMMMDMGTDPDDFDWDDDDPPTDTPGHRYYYYHSHPVVVVVVVVVVLLVVLVVVCCVQPCVVPVDQCLLCQLLVHPRDDPVVSSVSSCVQQVCLPPDVVVVVVSVLSSVQSNLQSCCVVDDPVVNVVSVVVCVVVVHDHDDDD

Mean predicted aligned error: 9.58 Å

pLDDT: mean 87.12, std 10.47, range [36.34, 98.38]

Secondary structure (DSSP, 8-state):
-EEEEET--TT-TTHHHHHHHHHGGGGGGS-TTS-EEEEEEEEGGGGG-THHHH---S--SS--SS--HHHHHHHHHHHHHHHHHHHHHHTT--EEEEEEEEE--S-TTEEEEEEEE--S---EESSGGG-EE----EEEEES-HHHHHHHHHHHHHHHHHHHHIIIIIHHH--HHHHHHHTTS-S--HHHHHHHHHHHHGGGGT-HHHHHHHHHHHHHHHHHHHHHHS-HHHHHHHHHHHHHTTPPP----